Protein AF-A0A6M3KUP7-F1 (afdb_monomer_lite)

Organism: NCBI:txid1070528

Structure (mmCIF, N/CA/C/O backbone):
data_AF-A0A6M3KUP7-F1
#
_entry.id   AF-A0A6M3KUP7-F1
#
loop_
_atom_site.group_PDB
_atom_site.id
_atom_site.type_symbol
_atom_site.label_atom_id
_atom_site.label_alt_id
_atom_site.label_comp_id
_atom_site.label_asym_id
_atom_site.label_entity_id
_atom_site.label_seq_id
_atom_site.pdbx_PDB_ins_code
_atom_site.Cartn_x
_atom_site.Cartn_y
_atom_site.Cartn_z
_atom_site.occupancy
_atom_site.B_iso_or_equiv
_atom_site.auth_seq_id
_atom_site.auth_comp_id
_atom_site.auth_asym_id
_atom_site.auth_atom_id
_atom_site.pdbx_PDB_model_num
ATOM 1 N N . MET A 1 1 ? 9.191 28.685 -12.536 1.00 38.56 1 MET A N 1
ATOM 2 C CA . MET A 1 1 ? 9.672 29.063 -13.879 1.00 38.56 1 MET A CA 1
ATOM 3 C C . MET A 1 1 ? 11.181 28.912 -13.859 1.00 38.56 1 MET A C 1
ATOM 5 O O . MET A 1 1 ? 11.852 29.800 -13.363 1.00 38.56 1 MET A O 1
ATOM 9 N N . ALA A 1 2 ? 11.681 27.732 -14.227 1.00 40.91 2 ALA A N 1
ATOM 10 C CA . ALA A 1 2 ? 13.114 27.466 -14.294 1.00 40.91 2 ALA A CA 1
ATOM 11 C C . ALA A 1 2 ? 13.527 27.468 -15.765 1.00 40.91 2 ALA A C 1
ATOM 13 O O . ALA A 1 2 ? 12.867 26.857 -16.609 1.00 40.91 2 ALA A O 1
ATOM 14 N N . ASP A 1 3 ? 14.563 28.252 -15.998 1.00 45.75 3 ASP A N 1
ATOM 15 C CA . ASP A 1 3 ? 15.214 28.606 -17.242 1.00 45.75 3 ASP A CA 1
ATOM 16 C C . ASP A 1 3 ? 15.538 27.373 -18.105 1.00 45.75 3 ASP A C 1
ATOM 18 O O . ASP A 1 3 ? 16.255 26.469 -17.683 1.00 45.75 3 ASP A O 1
ATOM 22 N N . LYS A 1 4 ? 14.941 27.310 -19.301 1.00 50.56 4 LYS A N 1
ATOM 23 C CA . LYS A 1 4 ? 15.180 26.269 -20.317 1.00 50.56 4 LYS A CA 1
ATOM 24 C C . LYS A 1 4 ? 16.145 26.748 -21.411 1.00 50.56 4 LYS A C 1
ATOM 26 O O . LYS A 1 4 ? 16.274 26.066 -22.424 1.00 50.56 4 LYS A O 1
ATOM 31 N N . THR A 1 5 ? 16.777 27.915 -21.258 1.00 48.19 5 THR A N 1
ATOM 32 C CA . THR A 1 5 ? 17.548 28.536 -22.347 1.00 48.19 5 THR A CA 1
ATOM 33 C C . THR A 1 5 ? 19.053 28.262 -22.354 1.00 48.19 5 THR A C 1
ATOM 35 O O . THR A 1 5 ? 19.694 28.582 -23.354 1.00 48.19 5 THR A O 1
ATOM 38 N N . ASP A 1 6 ? 19.609 27.588 -21.344 1.00 49.00 6 ASP A N 1
ATOM 39 C CA . ASP A 1 6 ? 21.067 27.377 -21.272 1.00 49.00 6 ASP A CA 1
ATOM 40 C C . ASP A 1 6 ? 21.580 26.090 -21.948 1.00 49.00 6 ASP A C 1
ATOM 42 O O . ASP A 1 6 ? 22.713 26.063 -22.416 1.00 49.00 6 ASP A O 1
ATOM 46 N N . ASP A 1 7 ? 20.754 25.052 -22.130 1.00 48.94 7 ASP A N 1
ATOM 47 C CA . ASP A 1 7 ? 21.211 23.766 -22.708 1.00 48.94 7 ASP A CA 1
ATOM 48 C C . ASP A 1 7 ? 21.448 23.811 -24.237 1.00 48.94 7 ASP A C 1
ATOM 50 O O . ASP A 1 7 ? 22.027 22.889 -24.812 1.00 48.94 7 ASP A O 1
ATOM 54 N N . VAL A 1 8 ? 20.996 24.872 -24.920 1.00 48.84 8 VAL A N 1
ATOM 55 C CA . VAL A 1 8 ? 21.092 24.999 -26.389 1.00 48.84 8 VAL A CA 1
ATOM 56 C C . VAL A 1 8 ? 22.377 25.713 -26.827 1.00 48.84 8 VAL A C 1
ATOM 58 O O . VAL A 1 8 ? 22.878 25.446 -27.917 1.00 48.84 8 VAL A O 1
ATOM 61 N N . LYS A 1 9 ? 22.961 26.577 -25.986 1.00 47.88 9 LYS A N 1
ATOM 62 C CA . LYS A 1 9 ? 24.138 27.384 -26.365 1.00 47.88 9 LYS A CA 1
ATOM 63 C C . LYS A 1 9 ? 25.449 26.593 -26.380 1.00 47.88 9 LYS A C 1
ATOM 65 O O . LYS A 1 9 ? 26.331 26.895 -27.180 1.00 47.88 9 LYS A O 1
ATOM 70 N N . ASP A 1 10 ? 25.560 25.537 -25.580 1.00 49.56 10 ASP A N 1
ATOM 71 C CA . ASP A 1 10 ? 26.802 24.759 -25.486 1.00 49.56 10 ASP A CA 1
ATOM 72 C C . ASP A 1 10 ? 27.027 23.800 -26.668 1.00 49.56 10 ASP A C 1
ATOM 74 O O . ASP A 1 10 ? 28.155 23.368 -26.910 1.00 49.56 10 ASP A O 1
ATOM 78 N N . GLN A 1 11 ? 25.988 23.502 -27.460 1.00 46.75 11 GLN A N 1
ATOM 79 C CA . GLN A 1 11 ? 26.103 22.632 -28.640 1.00 46.75 11 GLN A CA 1
ATOM 80 C C . GLN A 1 11 ? 26.681 23.335 -29.881 1.00 46.75 11 GLN A C 1
ATOM 82 O O . GLN A 1 11 ? 27.065 22.660 -30.842 1.00 46.75 11 GLN A O 1
ATOM 87 N N . GLU A 1 12 ? 26.752 24.669 -29.889 1.00 49.50 12 GLU A N 1
ATOM 88 C CA . GLU A 1 12 ? 27.230 25.449 -31.042 1.00 49.50 12 GLU A CA 1
ATOM 89 C C . GLU A 1 12 ? 28.723 25.800 -30.968 1.00 49.50 12 GLU A C 1
ATOM 91 O O . GLU A 1 12 ? 29.347 26.052 -31.998 1.00 49.50 12 GLU A O 1
ATOM 96 N N . LEU A 1 13 ? 29.339 25.725 -29.784 1.00 53.19 13 LEU A N 1
ATOM 97 C CA . LEU A 1 13 ? 30.737 26.119 -29.561 1.00 53.19 13 LEU A CA 1
ATOM 98 C C . LEU A 1 13 ? 31.774 25.238 -30.288 1.00 53.19 13 LEU A C 1
ATOM 100 O O . LEU A 1 13 ? 32.888 25.693 -30.528 1.00 53.19 13 LEU A O 1
ATOM 104 N N . PHE A 1 14 ? 31.418 24.013 -30.694 1.00 51.62 14 PHE A N 1
ATOM 105 C CA . PHE A 1 14 ? 32.314 23.102 -31.430 1.00 51.62 14 PHE A CA 1
ATOM 106 C C . PHE A 1 14 ? 31.984 22.929 -32.921 1.00 51.62 14 PHE A C 1
ATOM 108 O O . PHE A 1 14 ? 32.790 22.358 -33.656 1.00 51.62 14 PHE A O 1
ATOM 115 N N . LYS A 1 15 ? 30.834 23.432 -33.391 1.00 55.38 15 LYS A N 1
ATOM 116 C CA . LYS A 1 15 ? 30.378 23.281 -34.788 1.00 55.38 15 LYS A CA 1
ATOM 117 C C . LYS A 1 15 ? 30.862 24.389 -35.733 1.00 55.38 15 LYS A C 1
ATOM 119 O O . LYS A 1 15 ? 30.582 24.326 -36.924 1.00 55.38 15 LYS A O 1
ATOM 124 N N . GLY A 1 16 ? 31.574 25.396 -35.223 1.00 56.59 16 GLY A N 1
ATOM 125 C CA . GLY A 1 16 ? 31.993 26.573 -35.995 1.00 56.59 16 GLY A CA 1
ATOM 126 C C . GLY A 1 16 ? 33.280 26.427 -36.818 1.00 56.59 16 GLY A C 1
ATOM 127 O O . GLY A 1 16 ? 33.631 27.365 -37.527 1.00 56.59 16 GLY A O 1
ATOM 128 N N . MET A 1 17 ? 33.998 25.300 -36.734 1.00 60.44 17 MET A N 1
ATOM 129 C CA . MET A 1 17 ? 35.270 25.091 -37.442 1.00 60.44 17 MET A CA 1
ATOM 130 C C . MET A 1 17 ? 35.117 23.978 -38.482 1.00 60.44 17 MET A C 1
ATOM 132 O O . MET A 1 17 ? 34.741 22.859 -38.136 1.00 60.44 17 MET A O 1
ATOM 136 N N . ASN A 1 18 ? 35.383 24.283 -39.755 1.00 63.44 18 ASN A N 1
ATOM 137 C CA . ASN A 1 18 ? 35.243 23.316 -40.839 1.00 63.44 18 ASN A CA 1
ATOM 138 C C . ASN A 1 18 ? 36.456 22.357 -40.819 1.00 63.44 18 ASN A C 1
ATOM 140 O O . ASN A 1 18 ? 37.592 22.820 -40.945 1.00 63.44 18 ASN A O 1
ATOM 144 N N . PRO A 1 19 ? 36.271 21.036 -40.632 1.00 62.28 19 PRO A N 1
ATOM 145 C CA . PRO A 1 19 ? 37.368 20.084 -40.417 1.00 62.28 19 PRO A CA 1
ATOM 146 C C . PRO A 1 19 ? 38.333 19.947 -41.606 1.00 62.28 19 PRO A C 1
ATOM 148 O O . PRO A 1 19 ? 39.434 19.417 -41.443 1.00 62.28 19 PRO A O 1
ATOM 151 N N . ASP A 1 20 ? 37.935 20.422 -42.785 1.00 69.69 20 ASP A N 1
ATOM 152 C CA . ASP A 1 20 ? 38.746 20.398 -44.003 1.00 69.69 20 ASP A CA 1
ATOM 153 C C . ASP A 1 20 ? 39.767 21.545 -44.078 1.00 69.69 20 ASP A C 1
ATOM 155 O O . ASP A 1 20 ? 40.770 21.404 -44.776 1.00 69.69 20 ASP A O 1
ATOM 159 N N . ASP A 1 21 ? 39.574 22.613 -43.293 1.00 76.00 21 ASP A N 1
ATOM 160 C CA . ASP A 1 21 ? 40.461 23.787 -43.244 1.00 76.00 21 ASP A CA 1
ATOM 161 C C . ASP A 1 21 ? 41.661 23.598 -42.289 1.00 76.00 21 ASP A C 1
ATOM 163 O O . ASP A 1 21 ? 42.513 24.478 -42.155 1.00 76.00 21 ASP A O 1
ATOM 167 N N . LEU A 1 22 ? 41.745 22.451 -41.603 1.00 72.75 22 LEU A N 1
ATOM 168 C CA . LEU A 1 22 ? 42.840 22.124 -40.687 1.00 72.75 22 LEU A CA 1
ATOM 169 C C . LEU A 1 22 ? 44.031 21.465 -41.414 1.00 72.75 22 LEU A C 1
ATOM 171 O O . LEU A 1 22 ? 43.830 20.725 -42.375 1.00 72.75 22 LEU A O 1
ATOM 175 N N . PRO A 1 23 ? 45.278 21.648 -40.936 1.00 78.81 23 PRO A N 1
ATOM 176 C CA . PRO A 1 23 ? 46.429 20.873 -41.404 1.00 78.81 23 PRO A CA 1
ATOM 177 C C . PRO A 1 23 ? 46.183 19.365 -41.244 1.00 78.81 23 PRO A C 1
ATOM 179 O O . PRO A 1 23 ? 45.563 18.948 -40.262 1.00 78.81 23 PRO A O 1
ATOM 182 N N . ASP A 1 24 ? 46.688 18.533 -42.159 1.00 72.75 24 ASP A N 1
ATOM 183 C CA . ASP A 1 24 ? 46.430 17.080 -42.149 1.00 72.75 24 ASP A CA 1
ATOM 184 C C . ASP A 1 24 ? 46.864 16.395 -40.837 1.00 72.75 24 ASP A C 1
ATOM 186 O O . ASP A 1 24 ? 46.210 15.460 -40.372 1.00 72.75 24 ASP A O 1
ATOM 190 N N . GLU A 1 25 ? 47.890 16.932 -40.175 1.00 73.19 25 GLU A N 1
ATOM 191 C CA . GLU A 1 25 ? 48.364 16.503 -38.852 1.00 73.19 25 GLU A CA 1
ATOM 192 C C . GLU A 1 25 ? 47.364 16.823 -37.718 1.00 73.19 25 GLU A C 1
ATOM 194 O O . GLU A 1 25 ? 47.263 16.080 -36.742 1.00 73.19 25 GLU A O 1
ATOM 199 N N . ALA A 1 26 ? 46.571 17.893 -37.852 1.00 74.94 26 ALA A N 1
ATOM 200 C CA . ALA A 1 26 ? 45.592 18.344 -36.858 1.00 74.94 26 ALA A CA 1
ATOM 201 C C . ALA A 1 26 ? 44.191 17.732 -37.056 1.00 74.94 26 ALA A C 1
ATOM 203 O O . ALA A 1 26 ? 43.414 17.641 -36.099 1.00 74.94 26 ALA A O 1
ATOM 204 N N . LYS A 1 27 ? 43.866 17.250 -38.267 1.00 75.12 27 LYS A N 1
ATOM 205 C CA . LYS A 1 27 ? 42.579 16.592 -38.573 1.00 75.12 27 LYS A CA 1
ATOM 206 C C . LYS A 1 27 ? 42.335 15.349 -37.715 1.00 75.12 27 LYS A C 1
ATOM 208 O O . LYS A 1 27 ? 41.210 15.119 -37.270 1.00 75.12 27 LYS A O 1
ATOM 213 N N . GLY A 1 28 ? 43.379 14.552 -37.467 1.00 74.94 28 GLY A N 1
ATOM 214 C CA . GLY A 1 28 ? 43.295 13.358 -36.617 1.00 74.94 28 GLY A CA 1
ATOM 215 C C . GLY A 1 28 ? 42.955 13.696 -35.162 1.00 74.94 28 GLY A C 1
ATOM 216 O O . GLY A 1 28 ? 42.056 13.093 -34.575 1.00 74.94 28 GLY A O 1
ATOM 217 N N . PHE A 1 29 ? 43.613 14.718 -34.610 1.00 78.00 29 PHE A N 1
ATOM 218 C CA . PHE A 1 29 ? 43.371 15.199 -33.249 1.00 78.00 29 PHE A CA 1
ATOM 219 C C . PHE A 1 29 ? 41.970 15.808 -33.088 1.00 78.00 29 PHE A C 1
ATOM 221 O O . PHE A 1 29 ? 41.261 15.472 -32.141 1.00 78.00 29 PHE A O 1
ATOM 228 N N . TYR A 1 30 ? 41.525 16.632 -34.044 1.00 77.06 30 TYR A N 1
ATOM 229 C CA . TYR A 1 30 ? 40.184 17.226 -34.027 1.00 77.06 30 TYR A CA 1
ATOM 230 C C . TYR A 1 30 ? 39.075 16.162 -34.081 1.00 77.06 30 TYR A C 1
ATOM 232 O O . TYR A 1 30 ? 38.137 16.208 -33.286 1.00 77.06 30 TYR A O 1
ATOM 240 N N . LYS A 1 31 ? 39.208 15.141 -34.944 1.00 75.69 31 LYS A N 1
ATOM 241 C CA . LYS A 1 31 ? 38.261 14.010 -34.997 1.00 75.69 31 LYS A CA 1
ATOM 242 C C . LYS A 1 31 ? 38.214 13.223 -33.683 1.00 75.69 31 LYS A C 1
ATOM 244 O O . LYS A 1 31 ? 37.124 12.876 -33.232 1.00 75.69 31 LYS A O 1
ATOM 249 N N . SER A 1 32 ? 39.368 12.973 -33.058 1.00 77.19 32 SER A N 1
ATOM 250 C CA . SER A 1 32 ? 39.439 12.317 -31.743 1.00 77.19 32 SER A CA 1
ATOM 251 C C . SER A 1 32 ? 38.738 13.141 -30.663 1.00 77.19 32 SER A C 1
ATOM 253 O O . SER A 1 32 ? 37.955 12.601 -29.887 1.00 77.19 32 SER A O 1
ATOM 255 N N . MET A 1 33 ? 38.974 14.454 -30.636 1.00 79.19 33 MET A N 1
ATOM 256 C CA . MET A 1 33 ? 38.355 15.356 -29.668 1.00 79.19 33 MET A CA 1
ATOM 257 C C . MET A 1 33 ? 36.835 15.431 -29.850 1.00 79.19 33 MET A C 1
ATOM 259 O O . MET A 1 33 ? 36.104 15.394 -28.865 1.00 79.19 33 MET A O 1
ATOM 263 N N . LEU A 1 34 ? 36.347 15.482 -31.093 1.00 76.44 34 LEU A N 1
ATOM 264 C CA . LEU A 1 34 ? 34.914 15.480 -31.394 1.00 76.44 34 LEU A CA 1
ATOM 265 C C . LEU A 1 34 ? 34.242 14.175 -30.936 1.00 76.44 34 LEU A C 1
ATOM 267 O O . LEU A 1 34 ? 33.137 14.201 -30.389 1.00 76.44 34 LEU A O 1
ATOM 271 N N . ALA A 1 35 ? 34.914 13.035 -31.130 1.00 73.81 35 ALA A N 1
ATOM 272 C CA . ALA A 1 35 ? 34.438 11.739 -30.658 1.00 73.81 35 ALA A CA 1
ATOM 273 C C . ALA A 1 35 ? 34.384 11.681 -29.122 1.00 73.81 35 ALA A C 1
ATOM 275 O O . ALA A 1 35 ? 33.371 11.259 -28.564 1.00 73.81 35 ALA A O 1
ATOM 276 N N . ASP A 1 36 ? 35.422 12.167 -28.436 1.00 74.44 36 ASP A N 1
ATOM 277 C CA . ASP A 1 36 ? 35.446 12.241 -26.971 1.00 74.44 36 ASP A CA 1
ATOM 278 C C . ASP A 1 36 ? 34.405 13.215 -26.413 1.00 74.44 36 ASP A C 1
ATOM 280 O O . ASP A 1 36 ? 33.746 12.902 -25.421 1.00 74.44 36 ASP A O 1
ATOM 284 N N . TYR A 1 37 ? 34.218 14.367 -27.057 1.00 75.81 37 TYR A N 1
ATOM 285 C CA . TYR A 1 37 ? 33.171 15.323 -26.709 1.00 75.81 37 TYR A CA 1
ATOM 286 C C . TYR A 1 37 ? 31.793 14.676 -26.850 1.00 75.81 37 TYR A C 1
ATOM 288 O O . TYR A 1 37 ? 31.032 14.650 -25.889 1.00 75.81 37 TYR A O 1
ATOM 296 N N . THR A 1 38 ? 31.511 14.046 -27.995 1.00 73.81 38 THR A N 1
ATOM 297 C CA . THR A 1 38 ? 30.238 13.349 -28.239 1.00 73.81 38 THR A CA 1
ATOM 298 C C . THR A 1 38 ? 29.991 12.252 -27.203 1.00 73.81 38 THR A C 1
ATOM 300 O O . THR A 1 38 ? 28.887 12.152 -26.667 1.00 73.81 38 THR A O 1
ATOM 303 N N . ARG A 1 39 ? 31.024 11.465 -26.867 1.00 79.88 39 ARG A N 1
ATOM 304 C CA . ARG A 1 39 ? 30.949 10.425 -25.832 1.00 79.88 39 ARG A CA 1
ATOM 305 C C . ARG A 1 39 ? 30.611 11.017 -24.465 1.00 79.88 39 ARG A C 1
ATOM 307 O O . ARG A 1 39 ? 29.683 10.541 -23.818 1.00 79.88 39 ARG A O 1
ATOM 314 N N . LYS A 1 40 ? 31.308 12.078 -24.048 1.00 79.81 40 LYS A N 1
ATOM 315 C CA . LYS A 1 40 ? 31.043 12.761 -22.772 1.00 79.81 40 LYS A CA 1
ATOM 316 C C . LYS A 1 40 ? 29.658 13.396 -22.730 1.00 79.81 40 LYS A C 1
ATOM 318 O O . LYS A 1 40 ? 28.998 13.334 -21.700 1.00 79.81 40 LYS A O 1
ATOM 323 N N . THR A 1 41 ? 29.185 13.977 -23.830 1.00 80.62 41 THR A N 1
ATOM 324 C CA . THR A 1 41 ? 27.833 14.543 -23.905 1.00 80.62 41 THR A CA 1
ATOM 325 C C . THR A 1 41 ? 26.767 13.458 -23.759 1.00 80.62 41 THR A C 1
ATOM 327 O O . THR A 1 41 ? 25.787 13.666 -23.048 1.00 80.62 41 THR A O 1
ATOM 330 N N . GLN A 1 42 ? 26.958 12.289 -24.378 1.00 74.94 42 GLN A N 1
ATOM 331 C CA . GLN A 1 42 ? 26.053 11.146 -24.208 1.00 74.94 42 GLN A CA 1
ATOM 332 C C . GLN A 1 42 ? 26.080 10.599 -22.776 1.00 74.94 42 GLN A C 1
ATOM 334 O O . GLN A 1 42 ? 25.024 10.318 -22.215 1.00 74.94 42 GLN A O 1
ATOM 339 N N . GLU A 1 43 ? 27.263 10.503 -22.166 1.00 84.19 43 GLU A N 1
ATOM 340 C CA . GLU A 1 43 ? 27.425 10.082 -20.772 1.00 84.19 43 GLU A CA 1
ATOM 341 C C . GLU A 1 43 ? 26.724 11.050 -19.805 1.00 84.19 43 GLU A C 1
ATOM 343 O O . GLU A 1 43 ? 25.934 10.621 -18.966 1.00 84.19 43 GLU A O 1
ATOM 348 N N . LEU A 1 44 ? 26.917 12.362 -19.979 1.00 79.62 44 LEU A N 1
ATOM 349 C CA . LEU A 1 44 ? 26.230 13.396 -19.198 1.00 79.62 44 LEU A CA 1
ATOM 350 C C . LEU A 1 44 ? 24.713 13.373 -19.410 1.00 79.62 44 LEU A C 1
ATOM 352 O O . LEU A 1 44 ? 23.958 13.560 -18.458 1.00 79.62 44 LEU A O 1
ATOM 356 N N . ALA A 1 45 ? 24.242 13.127 -20.635 1.00 75.75 45 ALA A N 1
ATOM 357 C CA . ALA A 1 45 ? 22.817 12.961 -20.907 1.00 75.75 45 ALA A CA 1
ATOM 358 C C . ALA A 1 45 ? 22.245 11.718 -20.198 1.00 75.75 45 ALA A C 1
ATOM 360 O O . ALA A 1 45 ? 21.139 11.780 -19.656 1.00 75.75 45 ALA A O 1
ATOM 361 N N . GLY A 1 46 ? 23.011 10.622 -20.146 1.00 81.25 46 GLY A N 1
ATOM 362 C CA . GLY A 1 46 ? 22.688 9.424 -19.370 1.00 81.25 46 GLY A CA 1
ATOM 363 C C . GLY A 1 46 ? 22.570 9.722 -17.875 1.00 81.25 46 GLY A C 1
ATOM 364 O O . GLY A 1 46 ? 21.519 9.476 -17.288 1.00 81.25 46 GLY A O 1
ATOM 365 N N . GLN A 1 47 ? 23.584 10.365 -17.291 1.00 81.62 47 GLN A N 1
ATOM 366 C CA . GLN A 1 47 ? 23.588 10.761 -15.876 1.00 81.62 47 GLN A CA 1
ATOM 367 C C . GLN A 1 47 ? 22.425 11.701 -15.534 1.00 81.62 47 GLN A C 1
ATOM 369 O O . GLN A 1 47 ? 21.742 11.518 -14.529 1.00 81.62 47 GLN A O 1
ATOM 374 N N . ARG A 1 48 ? 22.127 12.683 -16.396 1.00 79.38 48 ARG A N 1
ATOM 375 C CA . ARG A 1 48 ? 20.968 13.573 -16.212 1.00 79.38 48 ARG A CA 1
ATOM 376 C C . ARG A 1 48 ? 19.651 12.800 -16.214 1.00 79.38 48 ARG A C 1
ATOM 378 O O . ARG A 1 48 ? 18.754 13.125 -15.433 1.00 79.38 48 ARG A O 1
ATOM 38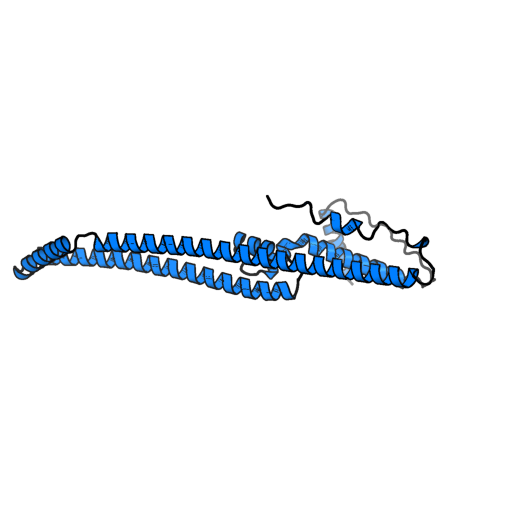5 N N . LYS A 1 49 ? 19.517 11.784 -17.071 1.00 83.50 49 LYS A N 1
ATOM 386 C CA . LYS A 1 49 ? 18.329 10.924 -17.110 1.00 83.50 49 LYS A CA 1
ATOM 387 C C . LYS A 1 49 ? 18.204 10.101 -15.827 1.00 83.50 49 LYS A C 1
ATOM 389 O O . LYS A 1 49 ? 17.120 10.075 -15.251 1.00 83.50 49 LYS A O 1
ATOM 394 N N . GLU A 1 50 ? 19.297 9.502 -15.358 1.00 83.81 50 GLU A N 1
ATOM 395 C CA . GLU A 1 50 ? 19.342 8.744 -14.099 1.00 83.81 50 GLU A CA 1
ATOM 396 C C . GLU A 1 50 ? 18.955 9.615 -12.899 1.00 83.81 50 GLU A C 1
ATOM 398 O O . GLU A 1 50 ? 18.032 9.272 -12.162 1.00 83.81 50 GLU A O 1
ATOM 403 N N . TRP A 1 51 ? 19.564 10.796 -12.756 1.00 82.69 51 TRP A N 1
ATOM 404 C CA . TRP A 1 51 ? 19.223 11.733 -11.680 1.00 82.69 51 TRP A CA 1
ATOM 405 C C . TRP A 1 51 ? 17.779 12.220 -11.751 1.00 82.69 51 TRP A C 1
ATOM 407 O O . TRP A 1 51 ? 17.144 12.426 -10.718 1.00 82.69 51 TRP A O 1
ATOM 417 N N . THR A 1 52 ? 17.230 12.394 -12.954 1.00 82.25 52 THR A N 1
ATOM 418 C CA . THR A 1 52 ? 15.819 12.769 -13.113 1.00 82.25 52 THR A CA 1
ATOM 419 C C . THR A 1 52 ? 14.902 11.646 -12.626 1.00 82.25 52 THR A C 1
ATOM 421 O O . THR A 1 52 ? 13.979 11.910 -11.860 1.00 82.25 52 THR A O 1
ATOM 424 N N . GLN A 1 53 ? 15.194 10.394 -12.989 1.00 81.38 53 GLN A N 1
ATOM 425 C CA . GLN A 1 53 ? 14.436 9.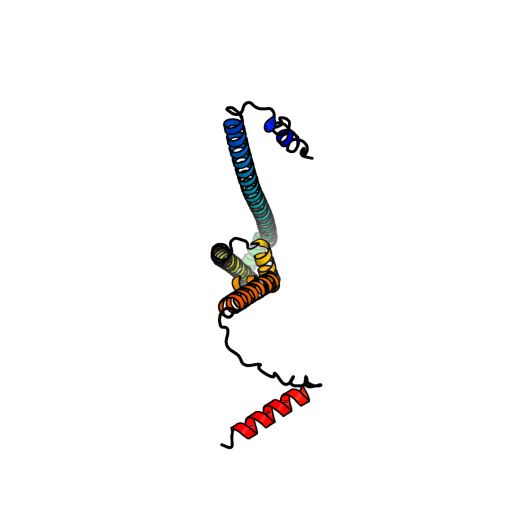228 -12.524 1.00 81.38 53 GLN A CA 1
ATOM 426 C C . GLN A 1 53 ? 14.522 9.050 -11.005 1.00 81.38 53 GLN A C 1
ATOM 428 O O . GLN A 1 53 ? 13.511 8.781 -10.354 1.00 81.38 53 GLN A O 1
ATOM 433 N N . GLU A 1 54 ? 15.711 9.228 -10.427 1.00 85.88 54 GLU A N 1
ATOM 434 C CA . GLU A 1 54 ? 15.907 9.163 -8.980 1.00 85.88 54 GLU A CA 1
ATOM 435 C C . GLU A 1 54 ? 15.122 10.268 -8.263 1.00 85.88 54 GLU A C 1
ATOM 437 O O . GLU A 1 54 ? 14.391 9.990 -7.307 1.00 85.88 54 GLU A O 1
ATOM 442 N N . LYS A 1 55 ? 15.200 11.508 -8.764 1.00 84.81 55 LYS A N 1
ATOM 443 C CA . LYS A 1 55 ? 14.443 12.645 -8.230 1.00 84.81 55 LYS A CA 1
ATOM 444 C C . LYS A 1 55 ? 12.940 12.379 -8.258 1.00 84.81 55 LYS A C 1
ATOM 446 O O . LYS A 1 55 ? 12.266 12.603 -7.254 1.00 84.81 55 LYS A O 1
ATOM 451 N N . ASP A 1 56 ? 12.414 11.885 -9.374 1.00 84.50 56 ASP A N 1
ATOM 452 C CA . ASP A 1 56 ? 10.986 11.593 -9.516 1.00 84.50 56 ASP A CA 1
ATOM 453 C C . ASP A 1 56 ? 10.552 10.453 -8.577 1.00 84.50 56 ASP A C 1
ATOM 455 O O . ASP A 1 56 ? 9.497 10.531 -7.941 1.00 84.50 56 ASP A O 1
ATOM 459 N N . GLY A 1 57 ? 11.404 9.438 -8.391 1.00 84.12 57 GLY A N 1
ATOM 460 C CA . GLY A 1 57 ? 11.191 8.375 -7.408 1.00 84.12 57 GLY A CA 1
ATOM 461 C C . GLY A 1 57 ? 11.167 8.884 -5.961 1.00 84.12 57 GLY A C 1
ATOM 462 O O . GLY A 1 57 ? 10.334 8.448 -5.162 1.00 84.12 57 GLY A O 1
ATOM 463 N N . LEU A 1 58 ? 12.042 9.832 -5.616 1.00 81.69 58 LEU A N 1
ATOM 464 C CA . LEU A 1 58 ? 12.049 10.487 -4.304 1.00 81.69 58 LEU A CA 1
ATOM 465 C C . LEU A 1 58 ? 10.801 11.352 -4.092 1.00 81.69 58 LEU A C 1
ATOM 467 O O . LEU A 1 58 ? 10.191 11.278 -3.026 1.00 81.69 58 LEU A O 1
ATOM 471 N N . ILE A 1 59 ? 10.368 12.105 -5.106 1.00 85.06 59 ILE A N 1
ATOM 472 C CA . ILE A 1 59 ? 9.130 12.898 -5.051 1.00 85.06 59 ILE A CA 1
ATOM 473 C C . ILE A 1 59 ? 7.922 11.991 -4.790 1.00 85.06 59 ILE A C 1
ATOM 475 O O . ILE A 1 59 ? 7.110 12.295 -3.916 1.00 85.06 59 ILE A O 1
ATOM 479 N N . GLN A 1 60 ? 7.825 10.851 -5.479 1.00 81.56 60 GLN A N 1
ATOM 480 C CA . GLN A 1 60 ? 6.737 9.895 -5.264 1.00 81.56 60 GLN A CA 1
ATOM 481 C C . GLN A 1 60 ? 6.750 9.322 -3.836 1.00 81.56 60 GLN A C 1
ATOM 483 O O . GLN A 1 60 ? 5.696 9.194 -3.213 1.00 81.56 60 GLN A O 1
ATOM 488 N N . LYS A 1 61 ? 7.933 9.017 -3.281 1.00 79.38 61 LYS A N 1
ATOM 489 C CA . LYS A 1 61 ? 8.065 8.570 -1.882 1.00 79.38 61 LYS A CA 1
ATOM 490 C C . LYS A 1 61 ? 7.586 9.636 -0.897 1.00 79.38 61 LYS A C 1
ATOM 492 O O . LYS A 1 61 ? 6.851 9.303 0.027 1.00 79.38 61 LYS A O 1
ATOM 497 N N . VAL A 1 62 ? 7.958 10.900 -1.106 1.00 83.31 62 VAL A N 1
ATOM 498 C CA . VAL A 1 62 ? 7.514 12.021 -0.259 1.00 83.31 62 VAL A CA 1
ATOM 499 C C . VAL A 1 62 ? 5.996 12.197 -0.328 1.00 83.31 62 VAL A C 1
ATOM 501 O O . VAL A 1 62 ? 5.360 12.372 0.706 1.00 83.31 62 VAL A O 1
ATOM 504 N N . GLN A 1 63 ? 5.391 12.082 -1.513 1.00 78.25 63 GLN A N 1
ATOM 505 C CA . GLN A 1 63 ? 3.931 12.135 -1.662 1.00 78.25 63 GLN A CA 1
ATOM 506 C C . GLN A 1 63 ? 3.230 10.998 -0.909 1.00 78.25 63 GLN A C 1
ATOM 508 O O . GLN A 1 63 ? 2.246 11.237 -0.211 1.00 78.25 63 GLN A O 1
ATOM 513 N N . ASN A 1 64 ? 3.758 9.774 -1.003 1.00 73.19 64 ASN A N 1
ATOM 514 C CA . ASN A 1 64 ? 3.207 8.624 -0.287 1.00 73.19 64 ASN A CA 1
ATOM 515 C C . ASN A 1 64 ? 3.327 8.794 1.238 1.00 73.19 64 ASN A C 1
ATOM 517 O O . ASN A 1 64 ? 2.392 8.461 1.962 1.00 73.19 64 ASN A O 1
ATOM 521 N N . LEU A 1 65 ? 4.449 9.338 1.726 1.00 75.38 65 LEU A N 1
ATOM 522 C CA . LEU A 1 65 ? 4.628 9.662 3.144 1.00 75.38 65 LEU A CA 1
ATOM 523 C C . LEU A 1 65 ? 3.646 10.741 3.610 1.00 75.38 65 LEU A C 1
ATOM 525 O O . LEU A 1 65 ? 3.031 10.571 4.656 1.00 75.38 65 LEU A O 1
ATOM 529 N N . GLY A 1 66 ? 3.423 11.791 2.817 1.00 78.94 66 GLY A N 1
ATOM 530 C CA . GLY A 1 66 ? 2.423 12.815 3.134 1.00 78.94 66 GLY A CA 1
ATOM 531 C C . GLY A 1 66 ? 0.999 12.252 3.221 1.00 78.94 66 GLY A C 1
ATOM 532 O O . GLY A 1 66 ? 0.240 12.631 4.110 1.00 78.94 66 GLY A O 1
ATOM 533 N N . ALA A 1 67 ? 0.640 11.301 2.352 1.00 74.06 67 ALA A N 1
ATOM 534 C CA . ALA A 1 67 ? -0.646 10.603 2.434 1.00 74.06 67 ALA A CA 1
ATOM 535 C C . ALA A 1 67 ? -0.761 9.752 3.714 1.00 74.06 67 ALA A C 1
ATOM 537 O O . ALA A 1 67 ? -1.790 9.783 4.386 1.00 74.06 67 ALA A O 1
ATOM 538 N N . LEU A 1 68 ? 0.311 9.047 4.092 1.00 70.88 68 LEU A N 1
ATOM 539 C CA . LEU A 1 68 ? 0.386 8.295 5.350 1.00 70.88 68 LEU A CA 1
ATOM 540 C C . LEU A 1 68 ? 0.271 9.207 6.578 1.00 70.88 68 LEU A C 1
ATOM 542 O O . LEU A 1 68 ? -0.436 8.869 7.523 1.00 70.88 68 LEU A O 1
ATOM 546 N N . GLU A 1 69 ? 0.927 10.368 6.578 1.00 77.50 69 GLU A N 1
ATOM 547 C CA . GLU A 1 69 ? 0.820 11.345 7.668 1.00 77.50 69 GLU A CA 1
ATOM 548 C C . GLU A 1 69 ? -0.608 11.879 7.821 1.00 77.50 69 GLU A C 1
ATOM 550 O O . GLU A 1 69 ? -1.093 12.010 8.946 1.00 77.50 69 GLU A O 1
ATOM 555 N N . GLN A 1 70 ? -1.309 12.127 6.709 1.00 78.25 70 GLN A N 1
ATOM 556 C CA . GLN A 1 70 ? -2.723 12.510 6.731 1.00 78.25 70 GLN A CA 1
ATOM 557 C C . GLN A 1 70 ? -3.610 11.398 7.293 1.00 78.25 70 GLN A C 1
ATOM 559 O O . GLN A 1 70 ? -4.440 11.676 8.160 1.00 78.25 70 GLN A O 1
ATOM 564 N N . GLU A 1 71 ? -3.419 10.148 6.857 1.00 70.94 71 GLU A N 1
ATOM 565 C CA . GLU A 1 71 ? -4.142 9.000 7.415 1.00 70.94 71 GLU A CA 1
ATOM 566 C C . GLU A 1 71 ? -3.888 8.895 8.931 1.00 70.94 71 GLU A C 1
ATOM 568 O O . GLU A 1 71 ? -4.833 8.816 9.714 1.00 70.94 71 GLU A O 1
ATOM 573 N N . VAL A 1 72 ? -2.630 8.981 9.381 1.00 70.88 72 VAL A N 1
ATOM 574 C CA . VAL A 1 72 ? -2.273 8.956 10.813 1.00 70.88 72 VAL A CA 1
ATOM 575 C C . VAL A 1 72 ? -2.913 10.118 11.583 1.00 70.88 72 VAL A C 1
ATOM 577 O O . VAL A 1 72 ? -3.350 9.926 12.719 1.00 70.88 72 VAL A O 1
ATOM 580 N N . GLY A 1 73 ? -2.995 11.311 10.991 1.00 75.44 73 GLY A N 1
ATOM 581 C CA . GLY A 1 73 ? -3.695 12.459 11.569 1.00 75.44 73 GLY A CA 1
ATOM 582 C C . GLY A 1 73 ? -5.179 12.174 11.807 1.00 75.44 73 GLY A C 1
ATOM 583 O O . GLY A 1 73 ? -5.665 12.363 12.922 1.00 75.44 73 GLY A O 1
ATOM 584 N N . GLN A 1 74 ? -5.866 11.616 10.808 1.00 77.12 74 GLN A N 1
ATOM 585 C CA . GLN A 1 74 ? -7.274 11.219 10.924 1.00 77.12 74 GLN A CA 1
ATOM 586 C C . GLN A 1 74 ? -7.479 10.157 12.010 1.00 77.12 74 GLN A C 1
ATOM 588 O O . GLN A 1 74 ? -8.408 10.264 12.808 1.00 77.12 74 GLN A O 1
ATOM 593 N N . TRP A 1 75 ? -6.580 9.170 12.106 1.00 68.50 75 TRP A N 1
ATOM 594 C CA . TRP A 1 75 ? -6.614 8.176 13.183 1.00 68.50 75 TRP A CA 1
ATOM 595 C C . TRP A 1 75 ? -6.451 8.811 14.569 1.00 68.50 75 TRP A C 1
ATOM 597 O O . TRP A 1 75 ? -7.139 8.403 15.502 1.00 68.50 75 TRP A O 1
ATOM 607 N N . ARG A 1 76 ? -5.584 9.823 14.722 1.00 75.06 76 ARG A N 1
ATOM 608 C CA . ARG A 1 76 ? -5.416 10.549 15.996 1.00 75.06 76 ARG A CA 1
ATOM 609 C C . ARG A 1 76 ? -6.655 11.355 16.367 1.00 75.06 76 ARG A C 1
ATOM 611 O O . ARG A 1 76 ? -7.070 11.308 17.520 1.00 75.06 76 ARG A O 1
ATOM 618 N N . GLU A 1 77 ? -7.237 12.083 15.418 1.00 77.50 77 GLU A N 1
ATOM 619 C CA . GLU A 1 77 ? -8.464 12.858 15.645 1.00 77.50 77 GLU A CA 1
ATOM 620 C C . GLU A 1 77 ? -9.630 11.949 16.015 1.00 77.50 77 GLU A C 1
ATOM 622 O O . GLU A 1 77 ? -10.347 12.205 16.981 1.00 77.50 77 GLU A O 1
ATOM 627 N N . TRP A 1 78 ? -9.768 10.835 15.302 1.00 79.62 78 TRP A N 1
ATOM 628 C CA . TRP A 1 78 ? -10.761 9.824 15.609 1.00 79.62 78 TRP A CA 1
ATOM 629 C C . TRP A 1 78 ? -10.540 9.207 16.999 1.00 79.62 78 TRP A C 1
ATOM 631 O O . TRP A 1 78 ? -11.489 9.116 17.778 1.00 79.62 78 TRP A O 1
ATOM 641 N N . TYR A 1 79 ? -9.297 8.875 17.369 1.00 66.06 79 TYR A N 1
ATOM 642 C CA . TYR A 1 79 ? -8.972 8.358 18.704 1.00 66.06 79 TYR A CA 1
ATOM 643 C C . TYR A 1 79 ? -9.282 9.377 19.808 1.00 66.06 79 TYR A C 1
ATOM 645 O O . TYR A 1 79 ? -9.856 9.024 20.835 1.00 66.06 79 TYR A O 1
ATOM 653 N N . LYS A 1 80 ? -8.981 10.658 19.576 1.00 73.38 80 LYS A N 1
ATOM 654 C CA . LYS A 1 80 ? -9.338 11.747 20.490 1.00 73.38 80 LYS A CA 1
ATOM 655 C C . LYS A 1 80 ? -10.856 11.903 20.619 1.00 73.38 80 LYS A C 1
ATOM 657 O O . LYS A 1 80 ? -11.355 12.080 21.723 1.00 73.38 80 LYS A O 1
ATOM 662 N N . SER A 1 81 ? -11.600 11.772 19.519 1.00 71.00 81 SER A N 1
ATOM 663 C CA . SER A 1 81 ? -13.069 11.806 19.546 1.00 71.00 81 SER A CA 1
ATOM 664 C C . SER A 1 81 ? -13.662 10.636 20.337 1.00 71.00 81 SER A C 1
ATOM 666 O O . SER A 1 81 ? -14.660 10.797 21.034 1.00 71.00 81 SER A O 1
ATOM 668 N N . LEU A 1 82 ? -13.021 9.465 20.283 1.00 66.12 82 LEU A N 1
ATOM 669 C CA . LEU A 1 82 ? -13.372 8.310 21.102 1.00 66.12 82 LEU A CA 1
ATOM 670 C C . LEU A 1 82 ? -13.072 8.552 22.574 1.00 66.12 82 LEU A C 1
ATOM 672 O O . LEU A 1 82 ? -13.897 8.214 23.414 1.00 66.12 82 LEU A O 1
ATOM 676 N N . GLU A 1 83 ? -11.924 9.143 22.889 1.00 69.81 83 GLU A N 1
ATOM 677 C CA . GLU A 1 83 ? -11.562 9.507 24.257 1.00 69.81 83 GLU A CA 1
ATOM 678 C C . GLU A 1 83 ? -12.528 10.554 24.832 1.00 69.81 83 GLU A C 1
ATOM 680 O O . GLU A 1 83 ? -12.957 10.423 25.973 1.00 69.81 83 GLU A O 1
ATOM 685 N N . GLU A 1 84 ? -12.974 11.524 24.030 1.00 72.06 84 GLU A N 1
ATOM 686 C CA . GLU A 1 84 ? -14.016 12.487 24.409 1.00 72.06 84 GLU A CA 1
ATOM 687 C C . GLU A 1 84 ? -15.412 11.850 24.509 1.00 72.06 84 GLU A C 1
ATOM 689 O O . GLU A 1 84 ? -16.171 12.196 25.406 1.00 72.06 84 GLU A O 1
ATOM 694 N N . GLN A 1 85 ? -15.775 10.888 23.657 1.00 63.44 85 GLN A N 1
ATOM 695 C CA . GLN A 1 85 ? -17.063 10.184 23.766 1.00 63.44 85 GLN A CA 1
ATOM 696 C C . GLN A 1 85 ? -17.110 9.195 24.934 1.00 63.44 85 GLN A C 1
ATOM 698 O O . GLN A 1 85 ? -18.171 8.977 25.515 1.00 63.44 85 GLN A O 1
ATOM 703 N N . VAL A 1 86 ? -15.979 8.575 25.270 1.00 56.91 86 VAL A N 1
ATOM 704 C CA . VAL A 1 86 ? -15.863 7.618 26.378 1.00 56.91 86 VAL A CA 1
ATOM 705 C C . VAL A 1 86 ? -15.582 8.342 27.703 1.00 56.91 86 VAL A C 1
ATOM 707 O O . VAL A 1 86 ? -16.015 7.875 28.752 1.00 56.91 86 VAL A O 1
ATOM 710 N N . GLY A 1 87 ? -14.921 9.502 27.664 1.00 53.81 87 GLY A N 1
ATOM 711 C CA . GLY A 1 87 ? -14.598 10.344 28.821 1.00 53.81 87 GLY A CA 1
ATOM 712 C C . GLY A 1 87 ? -15.510 11.561 29.031 1.00 53.81 87 GLY A C 1
ATOM 713 O O . GLY A 1 87 ? -15.302 12.302 29.989 1.00 53.81 87 GLY A O 1
ATOM 714 N N . GLY A 1 88 ? -16.494 11.789 28.154 1.00 49.19 88 GLY A N 1
ATOM 715 C CA . GLY A 1 88 ? -17.345 12.990 28.127 1.00 49.19 88 GLY A CA 1
ATOM 716 C C . GLY A 1 88 ? -18.552 12.974 29.065 1.00 49.19 88 GLY A C 1
ATOM 717 O O . GLY A 1 88 ? -19.206 14.000 29.242 1.00 49.19 88 GLY A O 1
ATOM 718 N N . GLU A 1 89 ? -18.846 11.849 29.718 1.00 53.47 89 GLU A N 1
ATOM 719 C CA . GLU A 1 89 ? -19.585 11.909 30.976 1.00 53.47 89 GLU A CA 1
ATOM 720 C C . GLU A 1 89 ? -18.570 12.350 32.036 1.00 53.47 89 GLU A C 1
ATOM 722 O O . GLU A 1 89 ? -17.781 11.538 32.513 1.00 53.47 89 GLU A O 1
ATOM 727 N N . ASP A 1 90 ? -18.555 13.659 32.317 1.00 62.94 90 ASP A N 1
ATOM 728 C CA . ASP A 1 90 ? -17.684 14.324 33.289 1.00 62.94 90 ASP A CA 1
ATOM 729 C C . ASP A 1 90 ? -17.391 13.387 34.470 1.00 62.94 90 ASP A C 1
ATOM 731 O O . ASP A 1 90 ? -18.325 12.888 35.104 1.00 62.94 90 ASP A O 1
ATOM 735 N N . LYS A 1 91 ? -16.110 13.085 34.736 1.00 59.66 91 LYS A N 1
ATOM 736 C CA . LYS A 1 91 ? -15.696 12.115 35.771 1.00 59.66 91 LYS A CA 1
ATOM 737 C C . LYS A 1 91 ? -16.384 12.391 37.103 1.00 59.66 91 LYS A C 1
ATOM 739 O O . LYS A 1 91 ? -16.671 11.460 37.844 1.00 59.66 91 LYS A O 1
ATOM 744 N N . GLN A 1 92 ? -16.694 13.654 37.382 1.00 56.59 92 GLN A N 1
ATOM 745 C CA . GLN A 1 92 ? -17.421 14.088 38.567 1.00 56.59 92 GLN A CA 1
ATOM 746 C C . GLN A 1 92 ? -18.909 13.702 38.538 1.00 56.59 92 GLN A C 1
ATOM 748 O O . GLN A 1 92 ? -19.470 13.321 39.561 1.00 56.59 92 GLN A O 1
ATOM 753 N N . THR A 1 93 ? -19.529 13.707 37.359 1.00 65.19 93 THR A N 1
ATOM 754 C CA . THR A 1 93 ? -20.886 13.201 37.113 1.00 65.19 93 THR A CA 1
ATOM 755 C C . THR A 1 93 ? -20.935 11.668 37.123 1.00 65.19 93 THR A C 1
ATOM 757 O O . THR A 1 93 ? -21.908 11.104 37.623 1.00 65.19 93 THR A O 1
ATOM 760 N N . GLN A 1 94 ? -19.897 10.976 36.630 1.00 63.81 94 GLN A N 1
ATOM 761 C CA . GLN A 1 94 ? -19.779 9.516 36.782 1.00 63.81 94 GLN A CA 1
ATOM 762 C C . GLN A 1 94 ? -19.582 9.120 38.240 1.00 63.81 94 GLN A C 1
ATOM 764 O O . GLN A 1 94 ? -20.331 8.279 38.720 1.00 63.81 94 GLN A O 1
ATOM 769 N N . LEU A 1 95 ? -18.671 9.777 38.964 1.00 67.69 95 LEU A N 1
ATOM 770 C CA . LEU A 1 95 ? -18.475 9.553 40.398 1.00 67.69 95 LEU A CA 1
ATOM 771 C C . LEU A 1 95 ? -19.741 9.855 41.201 1.00 67.69 95 LEU A C 1
ATOM 773 O O . LEU A 1 95 ? -20.068 9.094 42.102 1.00 67.69 95 LEU A O 1
ATOM 777 N N . ALA A 1 96 ? -20.476 10.921 40.872 1.00 71.50 96 ALA A N 1
ATOM 778 C CA . ALA A 1 96 ? -21.739 11.236 41.536 1.00 71.50 96 ALA A CA 1
ATOM 779 C C . ALA A 1 96 ? -22.810 10.164 41.269 1.00 71.50 96 ALA A C 1
ATOM 781 O O . ALA A 1 96 ? -23.456 9.699 42.205 1.00 71.50 96 ALA A O 1
ATOM 782 N N . LYS A 1 97 ? -22.959 9.714 40.014 1.00 70.06 97 LYS A N 1
ATOM 783 C CA . LYS A 1 97 ? -23.877 8.620 39.651 1.00 70.06 97 LYS A CA 1
ATOM 784 C C . LYS A 1 97 ? -23.468 7.295 40.294 1.00 70.06 97 LYS A C 1
ATOM 786 O O . LYS A 1 97 ? -24.336 6.541 40.717 1.00 70.06 97 LYS A O 1
ATOM 791 N N . GLU A 1 98 ? -22.171 7.013 40.377 1.00 65.69 98 GLU A N 1
ATOM 792 C CA . GLU A 1 98 ? -21.607 5.807 40.987 1.00 65.69 98 GLU A CA 1
ATOM 793 C C . GLU A 1 98 ? -21.764 5.817 42.514 1.00 65.69 98 GLU A C 1
ATOM 795 O O . GLU A 1 98 ? -22.122 4.794 43.094 1.00 65.69 98 GLU A O 1
ATOM 800 N N . GLN A 1 99 ? -21.583 6.971 43.165 1.00 71.62 99 GLN A N 1
ATOM 801 C CA . GLN A 1 99 ? -21.855 7.164 44.592 1.00 71.62 99 GLN A CA 1
ATOM 802 C C . GLN A 1 99 ? -23.346 7.015 44.909 1.00 71.62 99 GLN A C 1
ATOM 804 O O . GLN A 1 99 ? -23.690 6.293 45.840 1.00 71.62 99 GLN A O 1
ATOM 809 N N . GLU A 1 100 ? -24.229 7.620 44.109 1.00 71.62 100 GLU A N 1
ATOM 810 C CA . GLU A 1 100 ? -25.683 7.477 44.256 1.00 71.62 100 GLU A CA 1
ATOM 811 C C . GLU A 1 100 ? -26.128 6.016 44.058 1.00 71.62 100 GLU A C 1
ATOM 813 O O . GLU A 1 100 ? -26.964 5.502 44.802 1.00 71.62 100 GLU A O 1
ATOM 818 N N . LEU A 1 101 ? -25.538 5.316 43.083 1.00 63.53 101 LEU A N 1
ATOM 819 C CA . LEU A 1 101 ? -25.755 3.885 42.861 1.00 63.53 101 LEU A CA 1
ATOM 820 C C . LEU A 1 101 ? -25.243 3.033 44.025 1.00 63.53 101 LEU A C 1
ATOM 822 O O . LEU A 1 101 ? -25.950 2.117 44.436 1.00 63.53 101 LEU A O 1
ATOM 826 N N . ARG A 1 102 ? -24.069 3.344 44.588 1.00 63.62 102 ARG A N 1
ATOM 827 C CA . ARG A 1 102 ? -23.522 2.684 45.788 1.00 63.62 102 ARG A CA 1
ATOM 828 C C . ARG A 1 102 ? -24.429 2.859 47.000 1.00 63.62 102 ARG A C 1
ATOM 830 O O . ARG A 1 102 ? -24.700 1.882 47.687 1.00 63.62 102 ARG A O 1
ATOM 837 N N . GLU A 1 103 ? -24.937 4.067 47.225 1.00 67.25 103 GLU A N 1
ATOM 838 C CA . GLU A 1 103 ? -25.866 4.362 48.321 1.00 67.25 103 GLU A CA 1
ATOM 839 C C . GLU A 1 103 ? -27.191 3.596 48.169 1.00 67.25 103 GLU A C 1
ATOM 841 O O . GLU A 1 103 ? -27.731 3.077 49.146 1.00 67.25 103 GLU A O 1
ATOM 846 N N . LYS A 1 104 ? -27.713 3.480 46.939 1.00 63.31 104 LYS A N 1
ATOM 847 C CA . LYS A 1 104 ? -28.906 2.666 46.640 1.00 63.31 104 LYS A CA 1
ATOM 848 C C . LYS A 1 104 ? -28.638 1.162 46.787 1.00 63.31 104 LYS A C 1
ATOM 850 O O . LYS A 1 104 ? -29.519 0.435 47.247 1.00 63.31 104 LYS A O 1
ATOM 855 N N . LEU A 1 105 ? -27.422 0.711 46.462 1.00 55.09 105 LEU A N 1
ATOM 856 C CA . LEU A 1 105 ? -26.955 -0.663 46.682 1.00 55.09 105 LEU A CA 1
ATOM 857 C C . LEU A 1 105 ? -26.897 -1.006 48.179 1.00 55.09 105 LEU A C 1
ATOM 859 O O . LEU A 1 105 ? -27.383 -2.059 48.587 1.00 55.09 105 LEU A O 1
ATOM 863 N N . GLU A 1 106 ? -26.329 -0.114 48.999 1.00 63.62 106 GLU A N 1
ATOM 864 C CA . GLU A 1 106 ? -26.195 -0.284 50.454 1.00 63.62 106 GLU A CA 1
ATOM 865 C C . GLU A 1 106 ? -27.547 -0.257 51.180 1.00 63.62 106 GLU A C 1
ATOM 867 O O . GLU A 1 106 ? -27.715 -0.932 52.195 1.00 63.62 106 GLU A O 1
ATOM 872 N N . ARG A 1 107 ? -28.545 0.451 50.632 1.00 67.12 107 ARG A N 1
ATOM 873 C CA . ARG A 1 107 ? -29.935 0.421 51.124 1.00 67.12 107 ARG A CA 1
ATOM 874 C C . ARG A 1 107 ? -30.697 -0.854 50.742 1.00 67.12 107 ARG A C 1
ATOM 876 O O . ARG A 1 107 ? -31.814 -1.047 51.214 1.00 67.12 107 ARG A O 1
ATOM 883 N N . GLY A 1 108 ? -30.106 -1.734 49.929 1.00 56.50 108 GLY A N 1
ATOM 884 C CA . GLY A 1 108 ? -30.690 -3.028 49.584 1.00 56.50 108 GLY A CA 1
ATOM 885 C C . GLY A 1 108 ? -31.923 -2.931 48.687 1.00 56.50 108 GLY A C 1
ATOM 886 O O . GLY A 1 108 ? -32.789 -3.798 48.772 1.00 56.50 108 GLY A O 1
ATOM 887 N N . GLU A 1 109 ? -32.030 -1.903 47.837 1.00 58.19 109 GLU A N 1
ATOM 888 C CA . GLU A 1 109 ? -33.138 -1.778 46.885 1.00 58.19 109 GLU A CA 1
ATOM 889 C C . GLU A 1 109 ? -32.902 -2.690 45.660 1.00 58.19 109 GLU A C 1
ATOM 891 O O . GLU A 1 109 ? -32.086 -2.368 44.790 1.00 58.19 109 GLU A O 1
ATOM 896 N N . PRO A 1 110 ? -33.618 -3.825 45.521 1.00 57.88 110 PRO A N 1
ATOM 897 C CA . PRO A 1 110 ? -33.361 -4.794 44.452 1.00 57.88 110 PRO A CA 1
ATOM 898 C C . PRO A 1 110 ? -33.594 -4.215 43.048 1.00 57.88 110 PRO A C 1
ATOM 900 O O . PRO A 1 110 ? -32.965 -4.654 42.089 1.00 57.88 110 PRO A O 1
ATOM 903 N N . ALA A 1 111 ? -34.445 -3.193 42.914 1.00 57.72 111 ALA A N 1
ATOM 904 C CA . ALA A 1 111 ? -34.712 -2.524 41.642 1.00 57.72 111 ALA A CA 1
ATOM 905 C C . ALA A 1 111 ? -33.525 -1.673 41.145 1.00 57.72 111 ALA A C 1
ATOM 907 O O . ALA A 1 111 ? -33.259 -1.643 39.942 1.00 57.72 111 ALA A O 1
ATOM 908 N N . ALA A 1 112 ? -32.783 -1.028 42.054 1.00 55.56 112 ALA A N 1
ATOM 909 C CA . ALA A 1 112 ? -31.596 -0.248 41.705 1.00 55.56 112 ALA A CA 1
ATOM 910 C C . ALA A 1 112 ? -30.452 -1.160 41.230 1.00 55.56 112 ALA A C 1
ATOM 912 O O . ALA A 1 112 ? -29.775 -0.839 40.253 1.00 55.56 112 ALA A O 1
ATOM 913 N N . ASN A 1 113 ? -30.310 -2.341 41.843 1.00 62.38 113 ASN A N 1
ATOM 914 C CA . ASN A 1 113 ? -29.342 -3.357 41.418 1.00 62.38 113 ASN A CA 1
ATOM 915 C C . ASN A 1 113 ? -29.645 -3.893 40.020 1.00 62.38 113 ASN A C 1
ATOM 917 O O . ASN A 1 113 ? -28.734 -4.027 39.208 1.00 62.38 113 ASN A O 1
ATOM 921 N N . VAL A 1 114 ? -30.917 -4.151 39.707 1.00 68.19 114 VAL A N 1
ATOM 922 C CA . VAL A 1 114 ? -31.315 -4.636 38.376 1.00 68.19 114 VAL A CA 1
ATOM 923 C C . VAL A 1 114 ? -31.061 -3.579 37.297 1.00 68.19 114 VAL A C 1
ATOM 925 O O . VAL A 1 114 ? -30.526 -3.914 36.245 1.00 68.19 114 VAL A O 1
ATOM 928 N N . GLN A 1 115 ? -31.361 -2.301 37.553 1.00 72.38 115 GLN A N 1
ATOM 929 C CA . GLN A 1 115 ? -31.074 -1.225 36.592 1.00 72.38 115 GLN A CA 1
ATOM 930 C C . GLN A 1 115 ? -29.570 -0.997 36.391 1.00 72.38 115 GLN A C 1
ATOM 932 O O . GLN A 1 115 ? -29.128 -0.768 35.264 1.00 72.38 115 GLN A O 1
ATOM 937 N N . ALA A 1 116 ? -28.775 -1.083 37.462 1.00 71.06 116 ALA A N 1
ATOM 938 C CA . ALA A 1 116 ? -27.319 -0.991 37.385 1.00 71.06 116 ALA A CA 1
ATOM 939 C C . ALA A 1 116 ? -26.733 -2.110 36.514 1.00 71.06 116 ALA A C 1
ATOM 941 O O . ALA A 1 116 ? -25.931 -1.844 35.620 1.00 71.06 116 ALA A O 1
ATOM 942 N N . ILE A 1 117 ? -27.184 -3.347 36.746 1.00 72.44 117 ILE A N 1
ATOM 943 C CA . ILE A 1 117 ? -26.762 -4.528 35.988 1.00 72.44 117 ILE A CA 1
ATOM 944 C C . ILE A 1 117 ? -27.163 -4.386 34.517 1.00 72.44 117 ILE A C 1
ATOM 946 O O . ILE A 1 117 ? -26.304 -4.521 33.654 1.00 72.44 117 ILE A O 1
ATOM 950 N N . GLN A 1 118 ? -28.407 -3.999 34.219 1.00 73.19 118 GLN A N 1
ATOM 951 C CA . GLN A 1 118 ? -28.862 -3.782 32.838 1.00 73.19 118 GLN A CA 1
ATOM 952 C C . GLN A 1 118 ? -28.053 -2.699 32.111 1.00 73.19 118 GLN A C 1
ATOM 954 O O . GLN A 1 118 ? -27.745 -2.833 30.926 1.00 73.19 118 GLN A O 1
ATOM 959 N N . LYS A 1 119 ? -27.679 -1.618 32.808 1.00 80.06 119 LYS A N 1
ATOM 960 C CA . LYS A 1 119 ? -26.842 -0.560 32.228 1.00 80.06 119 LYS A CA 1
ATOM 961 C C . LYS A 1 119 ? -25.430 -1.067 31.926 1.00 80.06 119 LYS A C 1
ATOM 963 O O . LYS A 1 119 ? -24.900 -0.763 30.858 1.00 80.06 119 LYS A O 1
ATOM 968 N N . LEU A 1 120 ? -24.841 -1.844 32.836 1.00 77.81 120 LEU A N 1
ATOM 969 C CA . LEU A 1 120 ? -23.535 -2.469 32.626 1.00 77.81 120 LEU A CA 1
ATOM 970 C C . LEU A 1 120 ? -23.577 -3.482 31.475 1.00 77.81 120 LEU A C 1
ATOM 972 O O . LEU A 1 120 ? -22.691 -3.465 30.628 1.00 77.81 120 LEU A O 1
ATOM 976 N N . GLU A 1 121 ? -24.625 -4.301 31.379 1.00 77.31 121 GLU A N 1
ATOM 977 C CA . GLU A 1 121 ? -24.833 -5.237 30.266 1.00 77.31 121 GLU A CA 1
ATOM 978 C C . GLU A 1 121 ? -24.926 -4.507 28.919 1.00 77.31 121 GLU A C 1
ATOM 980 O O . GLU A 1 121 ? -24.263 -4.891 27.955 1.00 77.31 121 GLU A O 1
ATOM 985 N N . ALA A 1 122 ? -25.675 -3.402 28.849 1.00 84.31 122 ALA A N 1
ATOM 986 C CA . ALA A 1 122 ? -25.762 -2.588 27.637 1.00 84.31 122 ALA A CA 1
ATOM 987 C C . ALA A 1 122 ? -24.402 -1.985 27.237 1.00 84.31 122 ALA A C 1
ATOM 989 O O . ALA A 1 122 ? -24.050 -1.956 26.052 1.00 84.31 122 ALA A O 1
ATOM 990 N N . GLN A 1 123 ? -23.615 -1.528 28.215 1.00 82.38 123 GLN A N 1
ATOM 991 C CA . GLN A 1 123 ? -22.264 -1.021 27.975 1.00 82.38 123 GLN A CA 1
ATOM 992 C C . GLN A 1 123 ? -21.319 -2.124 27.490 1.00 82.38 123 GLN A C 1
ATOM 994 O O . GLN A 1 123 ? -20.582 -1.900 26.531 1.00 82.38 123 GLN A O 1
ATOM 999 N N . ILE A 1 124 ? -21.373 -3.313 28.097 1.00 80.88 124 ILE A N 1
ATOM 1000 C CA . ILE A 1 124 ? -20.590 -4.480 27.674 1.00 80.88 124 ILE A CA 1
ATOM 1001 C C . ILE A 1 124 ? -20.906 -4.830 26.219 1.00 80.88 124 ILE A C 1
ATOM 1003 O O . ILE A 1 124 ? -19.979 -4.950 25.423 1.00 80.88 124 ILE A O 1
ATOM 1007 N N . ASN A 1 125 ? -22.185 -4.905 25.846 1.00 81.94 125 ASN A N 1
ATOM 1008 C CA . ASN A 1 125 ? -22.590 -5.204 24.469 1.00 81.94 125 ASN A CA 1
ATOM 1009 C C . ASN A 1 125 ? -22.082 -4.138 23.486 1.00 81.94 125 ASN A C 1
ATOM 1011 O O . ASN A 1 125 ? -21.505 -4.461 22.453 1.00 81.94 125 ASN A O 1
ATOM 1015 N N . THR A 1 126 ? -22.192 -2.857 23.849 1.00 86.12 126 THR A N 1
ATOM 1016 C CA . THR A 1 126 ? -21.688 -1.756 23.010 1.00 86.12 126 THR A CA 1
ATOM 1017 C C . THR A 1 126 ? -20.170 -1.835 22.817 1.00 86.12 126 THR A C 1
ATOM 1019 O O . THR A 1 126 ? -19.654 -1.560 21.733 1.00 86.12 126 THR A O 1
ATOM 1022 N N . LEU A 1 127 ? -19.427 -2.185 23.871 1.00 81.94 127 LEU A N 1
ATOM 1023 C CA . LEU A 1 127 ? -17.977 -2.361 23.795 1.00 81.94 127 LEU A CA 1
ATOM 1024 C C . LEU A 1 127 ? -17.596 -3.590 22.965 1.00 81.94 127 LEU A C 1
ATOM 1026 O O . LEU A 1 127 ? -16.638 -3.512 22.198 1.00 81.94 127 LEU A O 1
ATOM 1030 N N . GLN A 1 128 ? -18.349 -4.685 23.070 1.00 81.25 128 GLN A N 1
ATOM 1031 C CA . GLN A 1 128 ? -18.160 -5.876 22.241 1.00 81.25 128 GLN A CA 1
ATOM 1032 C C . GLN A 1 128 ? -18.377 -5.567 20.756 1.00 81.25 128 GLN A C 1
ATOM 1034 O O . GLN A 1 128 ? -17.525 -5.913 19.939 1.00 81.25 128 GLN A O 1
ATOM 1039 N N . ASP A 1 129 ? -19.437 -4.834 20.409 1.00 83.88 129 ASP A N 1
ATOM 1040 C CA . ASP A 1 129 ? -19.704 -4.421 19.026 1.00 83.88 129 ASP A CA 1
ATOM 1041 C C . ASP A 1 129 ? -18.575 -3.547 18.460 1.00 83.88 129 ASP A C 1
ATOM 1043 O O . ASP A 1 129 ? -18.121 -3.742 17.328 1.00 83.88 129 ASP A O 1
ATOM 1047 N N . LYS A 1 130 ? -18.066 -2.602 19.264 1.00 84.38 130 LYS 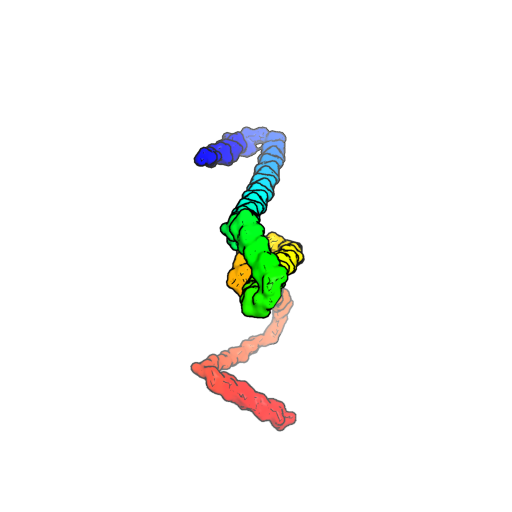A N 1
ATOM 1048 C CA . LYS A 1 130 ? -16.912 -1.774 18.879 1.00 84.38 130 LYS A CA 1
ATOM 1049 C C . LYS A 1 130 ? -15.654 -2.613 18.667 1.00 84.38 130 LYS A C 1
ATOM 1051 O O . LYS A 1 130 ? -14.935 -2.381 17.698 1.00 84.38 130 LYS A O 1
ATOM 1056 N N . LEU A 1 131 ? -15.398 -3.583 19.544 1.00 81.00 131 LEU A N 1
ATOM 1057 C CA . LEU A 1 131 ? -14.233 -4.462 19.455 1.00 81.00 131 LEU A CA 1
ATOM 1058 C C . LEU A 1 131 ? -14.277 -5.321 18.184 1.00 81.00 131 LEU A C 1
ATOM 1060 O O . LEU A 1 131 ? -13.290 -5.362 17.454 1.00 81.00 131 LEU A O 1
ATOM 1064 N N . ILE A 1 132 ? -15.440 -5.885 17.849 1.00 86.25 132 ILE A N 1
ATOM 1065 C CA .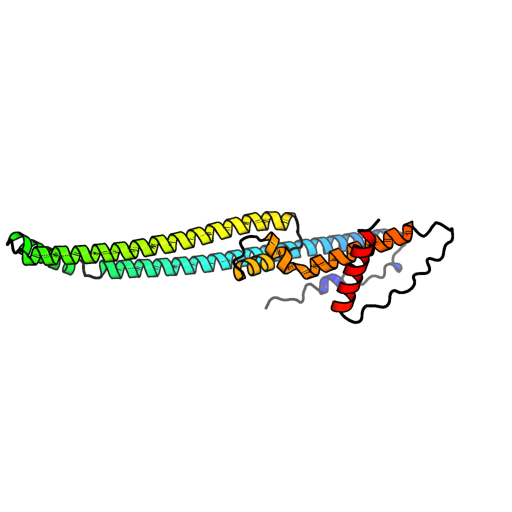 ILE A 1 132 ? -15.661 -6.599 16.580 1.00 86.25 132 ILE A CA 1
ATOM 1066 C C . ILE A 1 132 ? -15.404 -5.672 15.381 1.00 86.25 132 ILE A C 1
ATOM 1068 O O . ILE A 1 132 ? -14.776 -6.068 14.395 1.00 86.25 132 ILE A O 1
ATOM 1072 N N . GLY A 1 133 ? -15.858 -4.417 15.461 1.00 83.69 133 GLY A N 1
ATOM 1073 C CA . GLY A 1 133 ? -15.576 -3.401 14.447 1.00 83.69 133 GLY A CA 1
ATOM 1074 C C . GLY A 1 133 ? -14.075 -3.168 14.246 1.00 83.69 133 GLY A C 1
ATOM 1075 O O . GLY A 1 133 ? -13.607 -3.131 13.107 1.00 83.69 133 GLY A O 1
ATOM 1076 N N . TYR A 1 134 ? -13.310 -3.069 15.335 1.00 80.38 134 TYR A N 1
ATOM 1077 C CA . TYR A 1 134 ? -11.855 -2.888 15.287 1.00 80.38 134 TYR A CA 1
ATOM 1078 C C . TYR A 1 134 ? -11.111 -4.105 14.757 1.00 80.38 134 TYR A C 1
ATOM 1080 O O . TYR A 1 134 ? -10.197 -3.952 13.951 1.00 80.38 134 TYR A O 1
ATOM 1088 N N . GLU A 1 135 ? -11.506 -5.313 15.145 1.00 82.50 135 GLU A N 1
ATOM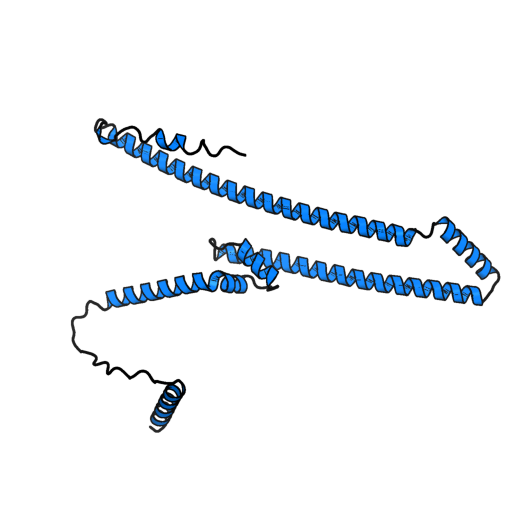 1089 C CA . GLU A 1 135 ? -10.911 -6.536 14.601 1.00 82.50 135 GLU A CA 1
ATOM 1090 C C . GLU A 1 135 ? -11.107 -6.622 13.084 1.00 82.50 135 GLU A C 1
ATOM 1092 O O . GLU A 1 135 ? -10.192 -7.003 12.347 1.00 82.50 135 GLU A O 1
ATOM 1097 N N . ARG A 1 136 ? -12.276 -6.194 12.592 1.00 86.00 136 ARG A N 1
ATOM 1098 C CA . ARG A 1 136 ? -12.560 -6.141 11.159 1.00 86.00 136 ARG A CA 1
ATOM 1099 C C . ARG A 1 136 ? -11.679 -5.127 10.432 1.00 86.00 136 ARG A C 1
ATOM 1101 O O . ARG A 1 136 ? -11.070 -5.488 9.424 1.00 86.00 136 ARG A O 1
ATOM 1108 N N . THR A 1 137 ? -11.586 -3.891 10.926 1.00 79.56 137 THR A N 1
ATOM 1109 C CA . THR A 1 137 ? -10.766 -2.854 10.275 1.00 79.56 137 THR A CA 1
ATOM 1110 C C . THR A 1 137 ? -9.279 -3.203 10.312 1.00 79.56 137 THR A C 1
ATOM 1112 O O . THR A 1 137 ? -8.579 -3.034 9.310 1.00 79.56 137 THR A O 1
ATOM 1115 N N . LEU A 1 138 ? -8.798 -3.775 11.419 1.00 77.31 138 LEU A N 1
ATOM 1116 C CA . LEU A 1 138 ? -7.425 -4.256 11.543 1.00 77.31 138 LEU A CA 1
ATOM 1117 C C . LEU A 1 138 ? -7.148 -5.409 10.567 1.00 77.31 138 LEU A C 1
ATOM 1119 O O . LEU A 1 138 ? -6.123 -5.409 9.886 1.00 77.31 138 LEU A O 1
ATOM 1123 N N . GLY A 1 139 ? -8.079 -6.359 10.438 1.00 81.12 139 GLY A N 1
ATOM 1124 C CA . GLY A 1 139 ? -7.971 -7.469 9.490 1.00 81.12 139 GLY A CA 1
ATOM 1125 C C . GLY A 1 139 ? -7.973 -7.016 8.025 1.00 81.12 139 GLY A C 1
ATOM 1126 O O . GLY A 1 139 ? -7.239 -7.562 7.199 1.00 81.12 139 GLY A O 1
ATOM 1127 N N . GLU A 1 140 ? -8.763 -5.999 7.681 1.00 82.56 140 GLU A N 1
ATOM 1128 C CA . GLU A 1 140 ? -8.761 -5.388 6.346 1.00 82.56 140 GLU A CA 1
ATOM 1129 C C . GLU A 1 140 ? -7.446 -4.649 6.054 1.00 82.56 140 GLU A C 1
ATOM 1131 O O . GLU A 1 140 ? -6.890 -4.792 4.959 1.00 82.56 140 GLU A O 1
ATOM 1136 N N . SER A 1 141 ? -6.910 -3.930 7.045 1.00 74.38 141 SER A N 1
ATOM 1137 C CA . SER A 1 141 ? -5.604 -3.269 6.962 1.00 74.38 141 SER A CA 1
ATOM 1138 C C . SER A 1 141 ? -4.464 -4.277 6.780 1.00 74.38 141 SER A C 1
ATOM 1140 O O . SER A 1 141 ? -3.656 -4.130 5.863 1.00 74.38 141 SER A O 1
ATOM 1142 N N . GLY A 1 142 ? -4.453 -5.366 7.558 1.00 79.44 142 GLY A N 1
ATOM 1143 C CA . GLY A 1 142 ? -3.476 -6.451 7.418 1.00 79.44 142 GLY A CA 1
ATOM 1144 C C . GLY A 1 142 ? -3.468 -7.042 6.006 1.00 79.44 142 GLY A C 1
ATOM 1145 O O . GLY A 1 142 ? -2.432 -7.074 5.348 1.00 79.44 142 GLY A O 1
ATOM 1146 N N . LYS A 1 143 ? -4.651 -7.362 5.460 1.00 85.94 143 LYS A N 1
ATOM 1147 C CA . LYS A 1 143 ? -4.785 -7.835 4.069 1.00 85.94 143 LYS A CA 1
ATOM 1148 C C . LYS A 1 143 ? -4.285 -6.817 3.039 1.00 85.94 143 LYS A C 1
ATOM 1150 O O . LYS A 1 143 ? -3.794 -7.211 1.982 1.00 85.94 143 LYS A O 1
ATOM 1155 N N . ARG A 1 144 ? -4.443 -5.511 3.291 1.00 80.94 144 ARG A N 1
ATOM 1156 C CA . ARG A 1 144 ? -3.909 -4.452 2.415 1.00 80.94 144 ARG A CA 1
ATOM 1157 C C . ARG A 1 144 ? -2.382 -4.464 2.432 1.00 80.94 144 ARG A C 1
ATOM 1159 O O . ARG A 1 144 ? -1.785 -4.420 1.360 1.00 80.94 144 ARG A O 1
ATOM 1166 N N . VAL A 1 145 ? -1.774 -4.567 3.611 1.00 77.06 145 VAL A N 1
ATOM 1167 C CA . VAL A 1 145 ? -0.316 -4.627 3.785 1.00 77.06 145 VAL A CA 1
ATOM 1168 C C . VAL A 1 145 ? 0.273 -5.873 3.124 1.00 77.06 145 VAL A C 1
ATOM 1170 O O . VAL A 1 145 ? 1.212 -5.746 2.339 1.00 77.06 145 VAL A O 1
ATOM 1173 N N . ASP A 1 146 ? -0.327 -7.044 3.332 1.00 82.12 146 ASP A N 1
ATOM 1174 C CA . ASP A 1 146 ? 0.117 -8.293 2.701 1.00 82.12 146 ASP A CA 1
ATOM 1175 C C . ASP A 1 146 ? 0.088 -8.202 1.170 1.00 82.12 146 ASP A C 1
ATOM 1177 O O . ASP A 1 146 ? 1.032 -8.614 0.493 1.00 82.12 146 ASP A O 1
ATOM 1181 N N . ARG A 1 147 ? -0.966 -7.593 0.603 1.00 86.06 147 ARG A N 1
ATOM 1182 C CA . ARG A 1 147 ? -1.038 -7.334 -0.843 1.00 86.06 147 ARG A CA 1
ATOM 1183 C C . ARG A 1 147 ? 0.078 -6.408 -1.317 1.00 86.06 147 ARG A C 1
ATOM 1185 O O . ARG A 1 147 ? 0.665 -6.683 -2.356 1.00 86.06 147 ARG A O 1
ATOM 1192 N N . MET A 1 148 ? 0.393 -5.342 -0.577 1.00 83.44 148 MET A N 1
ATOM 1193 C CA . MET A 1 148 ? 1.495 -4.444 -0.946 1.00 83.44 148 MET A CA 1
ATOM 1194 C C . MET A 1 148 ? 2.844 -5.165 -0.949 1.00 83.44 148 MET A C 1
ATOM 1196 O O . MET A 1 148 ? 3.604 -5.008 -1.903 1.00 83.44 148 MET A O 1
ATOM 1200 N N . PHE A 1 149 ? 3.130 -5.982 0.071 1.00 84.56 149 PHE A N 1
ATOM 1201 C CA . PHE A 1 149 ? 4.361 -6.774 0.116 1.00 84.56 149 PHE A CA 1
ATOM 1202 C C . PHE A 1 149 ? 4.432 -7.779 -1.035 1.00 84.56 149 PHE A C 1
ATOM 1204 O O . PHE A 1 149 ? 5.473 -7.896 -1.684 1.00 84.56 149 PHE A O 1
ATOM 1211 N N . ASN A 1 150 ? 3.320 -8.454 -1.336 1.00 90.44 150 ASN A N 1
ATOM 1212 C CA . ASN A 1 150 ? 3.241 -9.379 -2.461 1.00 90.44 150 ASN A CA 1
ATOM 1213 C C . ASN A 1 150 ? 3.486 -8.665 -3.804 1.00 90.44 150 ASN A C 1
ATOM 1215 O O . ASN A 1 150 ? 4.298 -9.124 -4.606 1.00 90.44 150 ASN A O 1
ATOM 1219 N N . TYR A 1 151 ? 2.868 -7.499 -4.023 1.00 91.44 151 TYR A N 1
ATOM 1220 C CA . TYR A 1 151 ? 3.129 -6.682 -5.208 1.00 91.44 151 TYR A CA 1
ATOM 1221 C C . TYR A 1 151 ? 4.581 -6.226 -5.284 1.00 91.44 151 TYR A C 1
ATOM 1223 O O . TYR A 1 151 ? 5.177 -6.303 -6.349 1.00 91.44 151 TYR A O 1
ATOM 1231 N N . GLN A 1 152 ? 5.191 -5.800 -4.179 1.00 87.69 152 GLN A N 1
ATOM 1232 C CA . GLN A 1 152 ? 6.592 -5.381 -4.180 1.00 87.69 152 GLN A CA 1
ATOM 1233 C C . GLN A 1 152 ? 7.539 -6.532 -4.558 1.00 87.69 152 GLN A C 1
ATOM 1235 O O . GLN A 1 152 ? 8.464 -6.332 -5.351 1.00 87.69 152 GLN A O 1
ATOM 1240 N N . ALA A 1 153 ? 7.302 -7.733 -4.025 1.00 88.88 153 ALA A N 1
ATOM 1241 C CA . ALA A 1 153 ? 8.084 -8.921 -4.355 1.00 88.88 153 ALA A CA 1
ATOM 1242 C C . ALA A 1 153 ? 7.941 -9.292 -5.840 1.00 88.88 153 ALA A C 1
ATOM 1244 O O . ALA A 1 153 ? 8.942 -9.419 -6.546 1.00 88.88 153 ALA A O 1
ATOM 1245 N N . GLN A 1 154 ? 6.704 -9.378 -6.333 1.00 93.44 154 GLN A N 1
ATOM 1246 C CA . GLN A 1 154 ? 6.423 -9.704 -7.732 1.00 93.44 154 GLN A CA 1
ATOM 1247 C C . GLN A 1 154 ? 6.944 -8.640 -8.701 1.00 93.44 154 GLN A C 1
ATOM 1249 O O . GLN A 1 154 ? 7.480 -8.975 -9.750 1.00 93.44 154 GLN A O 1
ATOM 1254 N N . LEU A 1 155 ? 6.844 -7.356 -8.353 1.00 91.56 155 LEU A N 1
ATOM 1255 C CA . LEU A 1 155 ? 7.322 -6.264 -9.199 1.00 91.56 155 LEU A CA 1
ATOM 1256 C C . LEU A 1 155 ? 8.851 -6.276 -9.301 1.00 91.56 155 LEU A C 1
ATOM 1258 O O . LEU A 1 155 ? 9.394 -5.969 -10.356 1.00 91.56 155 LEU A O 1
ATOM 1262 N N . THR A 1 156 ? 9.549 -6.680 -8.237 1.00 91.62 156 THR A N 1
ATOM 1263 C CA . THR A 1 156 ? 11.008 -6.867 -8.263 1.00 91.62 156 THR A CA 1
ATOM 1264 C C . THR A 1 156 ? 11.409 -7.987 -9.231 1.00 91.62 156 THR A C 1
ATOM 1266 O O . THR A 1 156 ? 12.303 -7.788 -10.054 1.00 91.62 156 THR A O 1
ATOM 1269 N N . ASP A 1 157 ? 10.717 -9.130 -9.186 1.00 94.50 157 ASP A N 1
ATOM 1270 C CA . ASP A 1 157 ? 10.924 -10.245 -10.122 1.00 94.50 157 ASP A CA 1
ATOM 1271 C C . ASP A 1 157 ? 10.576 -9.841 -11.566 1.00 94.50 157 ASP A C 1
ATOM 1273 O O . ASP A 1 157 ? 11.393 -10.034 -12.469 1.00 94.50 157 ASP A O 1
ATOM 1277 N N . LEU A 1 158 ? 9.441 -9.171 -11.795 1.00 93.44 158 LEU A N 1
ATOM 1278 C CA . LEU A 1 158 ? 9.037 -8.732 -13.135 1.00 93.44 158 LEU A CA 1
ATOM 1279 C C . LEU A 1 158 ? 10.026 -7.756 -13.762 1.00 93.44 158 LEU A C 1
ATOM 1281 O O . LEU A 1 158 ? 10.364 -7.890 -14.932 1.00 93.44 158 LEU A O 1
ATOM 1285 N N . VAL A 1 159 ? 10.514 -6.788 -12.989 1.00 92.56 159 VAL A N 1
ATOM 1286 C CA . VAL A 1 159 ? 11.483 -5.797 -13.473 1.00 92.56 159 VAL A CA 1
ATOM 1287 C C . VAL A 1 159 ? 12.804 -6.455 -13.858 1.00 92.56 159 VAL A C 1
ATOM 1289 O O . VAL A 1 159 ? 13.455 -6.003 -14.796 1.00 92.56 159 VAL A O 1
ATOM 1292 N N . SER A 1 160 ? 13.192 -7.537 -13.176 1.00 93.00 160 SER A N 1
ATOM 1293 C CA . SER A 1 160 ? 14.386 -8.300 -13.550 1.00 93.00 160 SER A CA 1
ATOM 1294 C C . SER A 1 160 ? 14.239 -9.008 -14.906 1.00 93.00 160 SER A C 1
ATOM 1296 O O . SER A 1 160 ? 15.221 -9.133 -15.636 1.00 93.00 160 SER A O 1
ATOM 1298 N N . ARG A 1 161 ? 13.017 -9.428 -15.270 1.00 93.88 161 ARG A N 1
ATOM 1299 C CA . ARG A 1 161 ? 12.707 -10.101 -16.546 1.00 93.88 161 ARG A CA 1
ATOM 1300 C C . ARG A 1 161 ? 12.382 -9.126 -17.675 1.00 93.88 161 ARG A C 1
ATOM 1302 O O . ARG A 1 161 ? 12.700 -9.400 -18.829 1.00 93.88 161 ARG A O 1
ATOM 1309 N N . HIS A 1 162 ? 11.768 -7.997 -17.336 1.00 93.06 162 HIS A N 1
ATOM 1310 C CA . HIS A 1 162 ? 11.286 -6.977 -18.262 1.00 93.06 162 HIS A CA 1
ATOM 1311 C C . HIS A 1 162 ? 11.771 -5.586 -17.811 1.00 93.06 162 HIS A C 1
ATOM 1313 O O . HIS A 1 162 ? 10.993 -4.819 -17.237 1.00 93.06 162 HIS A O 1
ATOM 1319 N N . PRO A 1 163 ? 13.048 -5.231 -18.060 1.00 91.19 163 PRO A N 1
ATOM 1320 C CA . PRO A 1 163 ? 13.626 -3.964 -17.598 1.00 91.19 163 PRO A CA 1
ATOM 1321 C C . PRO A 1 163 ? 12.933 -2.724 -18.176 1.00 91.19 163 PRO A C 1
ATOM 1323 O O . PRO A 1 163 ? 12.863 -1.693 -17.510 1.00 91.19 163 PRO A O 1
ATOM 1326 N N . ASP A 1 164 ? 12.390 -2.846 -19.390 1.00 89.88 164 ASP A N 1
ATOM 1327 C CA . ASP A 1 164 ? 11.734 -1.759 -20.128 1.00 89.88 164 ASP A CA 1
ATOM 1328 C C . ASP A 1 164 ? 10.255 -1.562 -19.742 1.00 89.88 164 ASP A C 1
ATOM 1330 O O . ASP A 1 164 ? 9.578 -0.677 -20.266 1.00 89.88 164 ASP A O 1
ATOM 1334 N N . MET A 1 165 ? 9.729 -2.378 -18.824 1.00 92.69 165 MET A N 1
ATOM 1335 C CA . MET A 1 165 ? 8.345 -2.286 -18.362 1.00 92.69 165 MET A CA 1
ATOM 1336 C C . MET A 1 165 ? 8.104 -1.013 -17.532 1.00 92.69 165 MET A C 1
ATOM 1338 O O . MET A 1 165 ? 8.826 -0.714 -16.577 1.00 92.69 165 MET A O 1
ATOM 1342 N N . ASP A 1 166 ? 6.995 -0.322 -17.804 1.00 93.06 166 ASP A N 1
ATOM 1343 C CA . ASP A 1 166 ? 6.479 0.744 -16.946 1.00 93.06 166 ASP A CA 1
ATOM 1344 C C . ASP A 1 166 ? 5.833 0.141 -15.690 1.00 93.06 166 ASP A C 1
ATOM 1346 O O . ASP A 1 166 ? 4.662 -0.251 -15.655 1.00 93.06 166 ASP A O 1
ATOM 1350 N N . LYS A 1 167 ? 6.639 0.102 -14.628 1.00 92.69 167 LYS A N 1
ATOM 1351 C CA . LYS A 1 167 ? 6.271 -0.362 -13.285 1.00 92.69 167 LYS A CA 1
ATOM 1352 C C . LYS A 1 167 ? 4.974 0.271 -12.785 1.00 92.69 167 LYS A C 1
ATOM 1354 O O . LYS A 1 167 ? 4.174 -0.406 -12.142 1.00 92.69 167 LYS A O 1
ATOM 1359 N N . LYS A 1 168 ? 4.776 1.564 -13.058 1.00 91.88 168 LYS A N 1
ATOM 1360 C CA . LYS A 1 168 ? 3.636 2.322 -12.545 1.00 91.88 168 LYS A CA 1
ATOM 1361 C C . LYS A 1 168 ? 2.356 1.896 -13.250 1.00 91.88 168 LYS A C 1
ATOM 1363 O O . LYS A 1 168 ? 1.372 1.613 -12.581 1.00 91.88 168 LYS A O 1
ATOM 1368 N N . LYS A 1 169 ? 2.397 1.747 -14.576 1.00 93.25 169 LYS A N 1
ATOM 1369 C CA . LYS A 1 169 ? 1.242 1.312 -15.377 1.00 93.25 169 LYS A CA 1
ATOM 1370 C C . LYS A 1 169 ? 0.724 -0.068 -14.947 1.00 93.25 169 LYS A C 1
ATOM 1372 O O . LYS A 1 169 ? -0.485 -0.247 -14.805 1.00 93.25 169 LYS A O 1
ATOM 1377 N N . VAL A 1 170 ? 1.625 -1.026 -14.704 1.00 93.06 170 VAL A N 1
ATOM 1378 C CA . VAL A 1 170 ? 1.261 -2.385 -14.251 1.00 93.06 170 VAL A CA 1
ATOM 1379 C C . VAL A 1 170 ? 0.693 -2.365 -12.833 1.00 93.06 170 VAL A C 1
ATOM 1381 O O . VAL A 1 170 ? -0.352 -2.965 -12.588 1.00 93.06 170 VAL A O 1
ATOM 1384 N N . LEU A 1 171 ? 1.328 -1.634 -11.911 1.00 90.50 171 LEU A N 1
ATOM 1385 C CA . LEU A 1 171 ? 0.843 -1.513 -10.535 1.00 90.50 171 LEU A CA 1
ATOM 1386 C C . LEU A 1 171 ? -0.530 -0.820 -10.474 1.00 90.50 171 LEU A C 1
ATOM 1388 O O . LEU A 1 171 ? -1.433 -1.309 -9.800 1.00 90.50 171 LEU A O 1
ATOM 1392 N N . ASP A 1 172 ? -0.712 0.278 -11.210 1.00 92.00 172 ASP A N 1
ATOM 1393 C CA . ASP A 1 172 ? -1.972 1.026 -11.260 1.00 92.00 172 ASP A CA 1
ATOM 1394 C C . ASP A 1 172 ? -3.108 0.151 -11.813 1.00 92.00 172 ASP A C 1
ATOM 1396 O O . ASP A 1 172 ? -4.217 0.149 -11.270 1.00 92.00 172 ASP A O 1
ATOM 1400 N N . HIS A 1 173 ? -2.838 -0.650 -12.851 1.00 92.44 173 HIS A N 1
ATOM 1401 C CA . HIS A 1 173 ? -3.820 -1.594 -13.384 1.00 92.44 173 HIS A CA 1
ATOM 1402 C C . HIS A 1 173 ? -4.152 -2.710 -12.381 1.00 92.44 173 HIS A C 1
ATOM 1404 O O . HIS A 1 173 ? -5.328 -3.041 -12.201 1.00 92.44 173 HIS A O 1
ATOM 1410 N N . ALA A 1 174 ? -3.153 -3.253 -11.680 1.00 92.12 174 ALA A N 1
ATOM 1411 C CA . ALA A 1 174 ? -3.348 -4.287 -10.662 1.00 92.12 174 ALA A CA 1
ATOM 1412 C C . ALA A 1 174 ? -4.172 -3.779 -9.471 1.00 92.12 174 ALA A C 1
ATOM 1414 O O . ALA A 1 174 ? -5.087 -4.460 -9.009 1.00 92.12 174 ALA A O 1
ATOM 1415 N N . LEU A 1 175 ? -3.913 -2.548 -9.017 1.00 90.31 175 LEU A N 1
ATOM 1416 C CA . LEU A 1 175 ? -4.687 -1.895 -7.961 1.00 90.31 175 LEU A CA 1
ATOM 1417 C C . LEU A 1 175 ? -6.125 -1.608 -8.405 1.00 90.31 175 LEU A C 1
ATOM 1419 O O . LEU A 1 175 ? -7.058 -1.851 -7.642 1.00 90.31 175 LEU A O 1
ATOM 1423 N N . LYS A 1 176 ? -6.320 -1.149 -9.647 1.00 93.00 176 LYS A N 1
ATOM 1424 C CA . LYS A 1 176 ? -7.649 -0.856 -10.205 1.00 93.00 176 LYS A CA 1
ATOM 1425 C C . LYS A 1 176 ? -8.504 -2.111 -10.391 1.00 93.00 176 LYS A C 1
ATOM 1427 O O . LYS A 1 176 ? -9.712 -2.064 -10.178 1.00 93.00 176 LYS A O 1
ATOM 1432 N N . THR A 1 177 ? -7.891 -3.217 -10.803 1.00 92.56 177 THR A N 1
ATOM 1433 C CA . THR A 1 177 ? -8.580 -4.496 -11.052 1.00 92.56 177 THR A CA 1
ATOM 1434 C C . THR A 1 177 ? -8.583 -5.428 -9.842 1.00 92.56 177 THR A C 1
ATOM 1436 O O . THR A 1 177 ? -9.229 -6.474 -9.880 1.00 92.56 177 THR A O 1
ATOM 1439 N N . ASN A 1 178 ? -7.890 -5.049 -8.762 1.00 90.44 178 ASN A N 1
ATOM 1440 C CA . ASN A 1 178 ? -7.665 -5.868 -7.572 1.00 90.44 178 ASN A CA 1
ATOM 1441 C C . ASN A 1 178 ? -7.101 -7.267 -7.909 1.00 90.44 178 ASN A C 1
ATOM 1443 O O . ASN A 1 178 ? -7.451 -8.259 -7.266 1.00 90.44 178 ASN A O 1
ATOM 1447 N N . GLN A 1 179 ? -6.254 -7.356 -8.942 1.00 91.75 179 GLN A N 1
ATOM 1448 C CA . GLN A 1 179 ? -5.608 -8.604 -9.348 1.00 91.75 179 GLN A CA 1
ATOM 1449 C C . GLN A 1 179 ? -4.302 -8.815 -8.563 1.00 91.75 179 GLN A C 1
ATOM 1451 O O . GLN A 1 179 ? -3.407 -7.980 -8.661 1.00 91.75 179 GLN A O 1
ATOM 1456 N N . PRO A 1 180 ? -4.147 -9.937 -7.830 1.00 90.06 180 PRO A N 1
ATOM 1457 C CA . PRO A 1 180 ? -2.978 -10.187 -6.983 1.00 90.06 180 PRO A CA 1
ATOM 1458 C C . PRO A 1 180 ? -1.716 -10.623 -7.749 1.00 90.06 180 PRO A C 1
ATOM 1460 O O . PRO A 1 180 ? -0.660 -10.741 -7.129 1.00 90.06 180 PRO A O 1
ATOM 1463 N N . ASP A 1 181 ? -1.829 -10.904 -9.048 1.00 94.25 181 ASP A N 1
ATOM 1464 C CA . ASP A 1 181 ? -0.765 -11.445 -9.899 1.00 94.25 181 ASP A CA 1
ATOM 1465 C C . ASP A 1 181 ? -0.327 -10.404 -10.943 1.00 94.25 181 ASP A C 1
ATOM 1467 O O . ASP A 1 181 ? -1.031 -10.142 -11.922 1.00 94.25 181 ASP A O 1
ATOM 1471 N N . LEU A 1 182 ? 0.841 -9.797 -10.722 1.00 94.12 182 LEU A N 1
ATOM 1472 C CA . LEU A 1 182 ? 1.404 -8.754 -11.579 1.00 94.12 182 LEU A CA 1
ATOM 1473 C C . LEU A 1 182 ? 1.892 -9.281 -12.930 1.00 94.12 182 LEU A C 1
ATOM 1475 O O . LEU A 1 182 ? 1.917 -8.508 -13.883 1.00 94.12 182 LEU A O 1
ATOM 1479 N N . GLU A 1 183 ? 2.241 -10.563 -13.049 1.00 92.81 183 GLU A N 1
ATOM 1480 C CA . GLU A 1 183 ? 2.659 -11.158 -14.327 1.00 92.81 183 GLU A CA 1
ATOM 1481 C C . GLU A 1 183 ? 1.475 -11.226 -15.289 1.00 92.81 183 GLU A C 1
ATOM 1483 O O . GLU A 1 183 ? 1.574 -10.859 -16.464 1.00 92.81 183 GLU A O 1
ATOM 1488 N N . LYS A 1 184 ? 0.317 -11.644 -14.775 1.00 93.88 184 LYS A N 1
ATOM 1489 C CA . LYS A 1 184 ? -0.920 -11.638 -15.550 1.00 93.88 184 LYS A CA 1
ATOM 1490 C C . LYS A 1 184 ? -1.305 -10.216 -15.957 1.00 93.88 184 LYS A C 1
ATOM 1492 O O . LYS A 1 184 ? -1.601 -9.978 -17.126 1.00 93.88 184 LYS A O 1
ATOM 1497 N N . VAL A 1 185 ? -1.238 -9.270 -15.020 1.00 93.94 185 VAL A N 1
ATOM 1498 C CA . VAL A 1 185 ? -1.539 -7.859 -15.296 1.00 93.94 185 VAL A CA 1
ATOM 1499 C C . VAL A 1 185 ? -0.575 -7.271 -16.325 1.00 93.94 185 VAL A C 1
ATOM 1501 O O . VAL A 1 185 ? -1.008 -6.551 -17.216 1.00 93.94 185 VAL A O 1
ATOM 1504 N N . TYR A 1 186 ? 0.714 -7.598 -16.257 1.00 94.12 186 TYR A N 1
ATOM 1505 C CA . TYR A 1 186 ? 1.691 -7.183 -17.260 1.00 94.12 186 TYR A CA 1
ATOM 1506 C C . TYR A 1 186 ? 1.300 -7.667 -18.656 1.00 94.12 186 TYR A C 1
ATOM 1508 O O . TYR A 1 186 ? 1.248 -6.866 -19.586 1.00 94.12 186 TYR A O 1
ATOM 1516 N N . ARG A 1 187 ? 0.931 -8.944 -18.795 1.00 92.25 187 ARG A N 1
ATOM 1517 C CA . ARG A 1 187 ? 0.465 -9.496 -20.075 1.00 92.25 187 ARG A CA 1
ATOM 1518 C C . ARG A 1 187 ? -0.801 -8.822 -20.582 1.00 92.25 187 ARG A C 1
ATOM 1520 O O . ARG A 1 187 ? -0.926 -8.647 -21.783 1.00 92.25 187 ARG A O 1
ATOM 1527 N N . GLU A 1 188 ? -1.722 -8.449 -19.697 1.00 91.94 188 GLU A N 1
ATOM 1528 C CA . GLU A 1 188 ? -2.934 -7.705 -20.065 1.00 91.94 188 GLU A CA 1
ATOM 1529 C C . GLU A 1 188 ? -2.602 -6.270 -20.516 1.00 91.94 188 GLU A C 1
ATOM 1531 O O . GLU A 1 188 ? -3.132 -5.795 -21.517 1.00 91.94 188 GLU A O 1
ATOM 1536 N N . VAL A 1 189 ? -1.697 -5.583 -19.812 1.00 92.31 189 VAL A N 1
ATOM 1537 C CA . VAL A 1 189 ? -1.323 -4.179 -20.070 1.00 92.31 189 VAL A CA 1
ATOM 1538 C C . VAL A 1 189 ? -0.448 -4.012 -21.316 1.00 92.31 189 VAL A C 1
ATOM 1540 O O . VAL A 1 189 ? -0.516 -2.967 -21.969 1.00 92.31 189 VAL A O 1
ATOM 1543 N N . TYR A 1 190 ? 0.378 -5.013 -21.617 1.00 91.31 190 TYR A N 1
ATOM 1544 C CA . TYR A 1 190 ? 1.316 -5.039 -22.742 1.00 91.31 190 TYR A CA 1
ATOM 1545 C C . TYR A 1 190 ? 0.916 -6.049 -23.817 1.00 91.31 190 TYR A C 1
ATOM 1547 O O . TYR A 1 190 ? 1.747 -6.427 -24.638 1.00 91.31 190 TYR A O 1
ATOM 1555 N N . PHE A 1 191 ? -0.340 -6.505 -23.815 1.00 88.12 191 PHE A N 1
ATOM 1556 C CA . PHE A 1 191 ? -0.806 -7.545 -24.730 1.00 88.12 191 PHE A CA 1
ATOM 1557 C C . PHE A 1 191 ? -0.487 -7.208 -26.190 1.00 88.12 191 PHE A C 1
ATOM 1559 O O . PHE A 1 191 ? 0.080 -8.039 -26.896 1.00 88.12 191 PHE A O 1
ATOM 1566 N N . ASP A 1 192 ? -0.791 -5.977 -26.604 1.00 79.69 192 ASP A N 1
ATOM 1567 C CA . ASP A 1 192 ? -0.598 -5.511 -27.978 1.00 79.69 192 ASP A CA 1
ATOM 1568 C C . ASP A 1 192 ? 0.892 -5.455 -28.362 1.00 79.69 192 ASP A C 1
ATOM 1570 O O . ASP A 1 192 ? 1.274 -5.982 -29.406 1.00 79.69 192 ASP A O 1
ATOM 1574 N N . ASP A 1 193 ? 1.748 -4.920 -27.485 1.00 79.06 193 ASP A N 1
ATOM 1575 C CA . ASP A 1 193 ? 3.198 -4.821 -27.714 1.00 79.06 193 ASP A CA 1
ATOM 1576 C C . ASP A 1 193 ? 3.858 -6.212 -27.779 1.00 79.06 193 ASP A C 1
ATOM 1578 O O . ASP A 1 193 ? 4.717 -6.486 -28.625 1.00 79.06 193 ASP A O 1
ATOM 1582 N N . ILE A 1 194 ? 3.433 -7.126 -26.899 1.00 78.50 194 ILE A N 1
ATOM 1583 C CA . ILE A 1 194 ? 3.898 -8.516 -26.887 1.00 78.50 194 ILE A CA 1
ATOM 1584 C C . ILE A 1 194 ? 3.468 -9.209 -28.183 1.00 78.50 194 ILE A C 1
ATOM 1586 O O . ILE A 1 194 ? 4.300 -9.840 -28.838 1.00 78.50 194 ILE A O 1
ATOM 1590 N N . LEU A 1 195 ? 2.204 -9.059 -28.589 1.00 79.44 195 LEU A N 1
ATOM 1591 C CA . LEU A 1 195 ? 1.672 -9.657 -29.811 1.00 79.44 195 LEU A CA 1
ATOM 1592 C C . LEU A 1 195 ? 2.419 -9.153 -31.054 1.00 79.44 195 LEU A C 1
ATOM 1594 O O . LEU A 1 195 ? 2.797 -9.954 -31.910 1.00 79.44 195 LEU A O 1
ATOM 1598 N N . GLU A 1 196 ? 2.676 -7.847 -31.140 1.00 78.00 196 GLU A N 1
ATOM 1599 C CA . GLU A 1 196 ? 3.421 -7.252 -32.249 1.00 78.00 196 GLU A CA 1
ATOM 1600 C C . GLU A 1 196 ? 4.859 -7.788 -32.309 1.00 78.00 196 GLU A C 1
ATOM 1602 O O . GLU A 1 196 ? 5.325 -8.198 -33.378 1.00 78.00 196 GLU A O 1
ATOM 1607 N N . SER A 1 197 ? 5.541 -7.888 -31.164 1.00 77.69 197 SER A N 1
ATOM 1608 C CA . SER A 1 197 ? 6.893 -8.456 -31.093 1.00 77.69 197 SER A CA 1
ATOM 1609 C C . SER A 1 197 ? 6.945 -9.934 -31.519 1.00 77.69 197 SER A C 1
ATOM 1611 O O . SER A 1 197 ? 7.862 -10.355 -32.233 1.00 77.69 197 SER A O 1
ATOM 1613 N N . GLU A 1 198 ? 5.931 -10.723 -31.153 1.00 80.38 198 GLU A N 1
ATOM 1614 C CA . GLU A 1 198 ? 5.806 -12.142 -31.497 1.00 80.38 198 GLU A CA 1
ATOM 1615 C C . GLU A 1 198 ? 5.560 -12.323 -33.005 1.00 80.38 198 GLU A C 1
ATOM 1617 O O . GLU A 1 198 ? 6.185 -13.170 -33.652 1.00 80.38 198 GLU A O 1
ATOM 1622 N N . ILE A 1 199 ? 4.694 -11.486 -33.591 1.00 78.62 199 ILE A N 1
ATOM 1623 C CA . ILE A 1 199 ? 4.428 -11.453 -35.035 1.00 78.62 199 ILE A CA 1
ATOM 1624 C C . ILE A 1 199 ? 5.700 -11.077 -35.797 1.00 78.62 199 ILE A C 1
ATOM 1626 O O . ILE A 1 199 ? 6.066 -11.767 -36.750 1.00 78.62 199 ILE A O 1
ATOM 1630 N N . GLN A 1 200 ? 6.416 -10.034 -3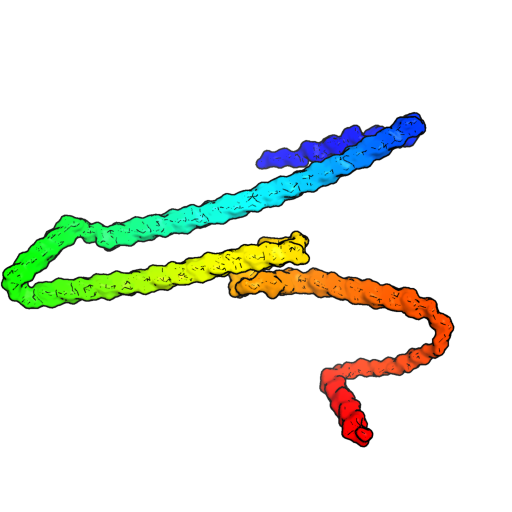5.368 1.00 79.31 200 GLN A N 1
ATOM 1631 C CA . GLN A 1 200 ? 7.673 -9.622 -35.999 1.00 79.31 200 GLN A CA 1
ATOM 1632 C C . GLN A 1 200 ? 8.742 -10.718 -35.923 1.00 79.31 200 GLN A C 1
ATOM 1634 O O . GLN A 1 200 ? 9.460 -10.957 -36.899 1.00 79.31 200 GLN A O 1
ATOM 1639 N N . LYS A 1 201 ? 8.837 -11.427 -34.792 1.00 86.06 201 LYS A N 1
ATOM 1640 C CA . LYS A 1 201 ? 9.765 -12.550 -34.629 1.00 86.06 201 LYS A CA 1
ATOM 1641 C C . LYS A 1 201 ? 9.433 -13.699 -35.580 1.00 86.06 201 LYS A C 1
ATOM 1643 O O . LYS A 1 201 ? 10.329 -14.171 -36.280 1.00 86.06 201 LYS A O 1
ATOM 1648 N N . ARG A 1 202 ? 8.160 -14.103 -35.666 1.00 80.31 202 ARG A N 1
ATOM 1649 C CA . ARG A 1 202 ? 7.708 -15.140 -36.612 1.00 80.31 202 ARG A CA 1
ATOM 1650 C C . ARG A 1 202 ? 7.943 -14.734 -38.061 1.00 80.31 202 ARG A C 1
ATOM 1652 O O . ARG A 1 202 ? 8.460 -15.536 -38.828 1.00 80.31 202 ARG A O 1
ATOM 1659 N N . LEU A 1 203 ? 7.658 -13.482 -38.415 1.00 81.56 203 LEU A N 1
ATOM 1660 C CA . LEU A 1 203 ? 7.920 -12.953 -39.752 1.00 81.56 203 LEU A CA 1
ATOM 1661 C C . LEU A 1 203 ? 9.417 -13.020 -40.091 1.00 81.56 203 LEU A C 1
ATOM 1663 O O . LEU A 1 203 ? 9.797 -13.431 -41.184 1.00 81.56 203 LEU A O 1
ATOM 1667 N N . LYS A 1 204 ? 10.291 -12.665 -39.143 1.00 83.75 204 LYS A N 1
ATOM 1668 C CA . LYS A 1 204 ? 11.747 -12.741 -39.319 1.00 83.75 204 LYS A CA 1
ATOM 1669 C C . LYS A 1 204 ? 12.248 -14.184 -39.446 1.00 83.75 204 LYS A C 1
ATOM 1671 O O . LYS A 1 204 ? 13.152 -14.430 -40.242 1.00 83.75 204 LYS A O 1
ATOM 1676 N N . GLU A 1 205 ? 11.671 -15.124 -38.697 1.00 85.19 205 GLU A N 1
ATOM 1677 C CA . GLU A 1 205 ? 11.958 -16.562 -38.815 1.00 85.19 205 GLU A CA 1
ATOM 1678 C C . GLU A 1 205 ? 11.449 -17.169 -40.132 1.00 85.19 205 GLU A C 1
ATOM 1680 O O . GLU A 1 205 ? 12.116 -18.021 -40.716 1.00 85.19 205 GLU A O 1
ATOM 1685 N N . GLU A 1 206 ? 10.293 -16.741 -40.637 1.00 77.50 206 GLU A N 1
ATOM 1686 C CA . GLU A 1 206 ? 9.796 -17.171 -41.948 1.00 77.50 206 GLU A CA 1
ATOM 1687 C C . GLU A 1 206 ? 10.651 -16.607 -43.087 1.00 77.50 206 GLU A C 1
ATOM 1689 O O . GLU A 1 206 ? 11.021 -17.339 -44.007 1.00 77.50 206 GLU A O 1
ATOM 1694 N N . LEU A 1 207 ? 11.049 -15.334 -43.002 1.00 73.44 207 LEU A N 1
ATOM 1695 C CA . LEU A 1 207 ? 11.942 -14.710 -43.979 1.00 73.44 207 LEU A CA 1
ATOM 1696 C C . LEU A 1 207 ? 13.343 -15.337 -43.977 1.00 73.44 207 LEU A C 1
ATOM 1698 O O . LEU A 1 207 ? 13.972 -15.434 -45.033 1.00 73.44 207 LEU A O 1
ATOM 1702 N N . SER A 1 208 ? 13.855 -15.767 -42.819 1.00 77.69 208 SER A N 1
ATOM 1703 C CA . SER A 1 208 ? 15.147 -16.457 -42.752 1.00 77.69 208 SER A CA 1
ATOM 1704 C C . SER A 1 208 ? 15.070 -17.874 -43.324 1.00 77.69 208 SER A C 1
ATOM 1706 O O . SER A 1 208 ? 15.967 -18.250 -44.076 1.00 77.69 208 SER A O 1
ATOM 1708 N N . LYS A 1 209 ? 13.977 -18.612 -43.083 1.00 75.38 209 LYS A N 1
ATOM 1709 C CA . LYS A 1 209 ? 13.720 -19.926 -43.704 1.00 75.38 209 LYS A CA 1
ATOM 1710 C C . LYS A 1 209 ? 13.570 -19.838 -45.227 1.00 75.38 209 LYS A C 1
ATOM 1712 O O . LYS A 1 209 ? 14.173 -20.623 -45.951 1.00 75.38 209 LYS A O 1
ATOM 1717 N N . GLN A 1 210 ? 12.869 -18.824 -45.741 1.00 60.56 210 GLN A N 1
ATOM 1718 C CA . GLN A 1 210 ? 12.765 -18.605 -47.192 1.00 60.56 210 GLN A CA 1
ATOM 1719 C C . GLN A 1 210 ? 14.109 -18.268 -47.855 1.00 60.56 210 GLN A C 1
ATOM 1721 O O . GLN A 1 210 ? 14.322 -18.602 -49.019 1.00 60.56 210 GLN A O 1
ATOM 1726 N N . ARG A 1 211 ? 15.040 -17.628 -47.134 1.00 58.44 211 ARG A N 1
ATOM 1727 C CA . ARG A 1 211 ? 16.397 -17.376 -47.645 1.00 58.44 211 ARG A CA 1
ATOM 1728 C C . ARG A 1 211 ? 17.272 -18.628 -47.657 1.00 58.44 211 ARG A C 1
ATOM 1730 O O . ARG A 1 211 ? 18.130 -18.730 -48.528 1.00 58.44 211 ARG A O 1
ATOM 1737 N N . THR A 1 212 ? 17.070 -19.569 -46.736 1.00 54.59 212 THR A N 1
ATOM 1738 C CA . THR A 1 212 ? 17.832 -20.830 -46.703 1.00 54.59 212 THR A CA 1
ATOM 1739 C C . THR A 1 212 ? 17.300 -21.873 -47.682 1.00 54.59 212 THR A C 1
ATOM 1741 O O . THR A 1 212 ? 18.088 -22.652 -48.209 1.00 54.59 212 THR A O 1
ATOM 1744 N N . ASP A 1 213 ? 16.008 -21.831 -48.012 1.00 50.78 213 ASP A N 1
ATOM 1745 C CA . ASP A 1 213 ? 15.391 -22.750 -48.982 1.00 50.78 213 ASP A CA 1
ATOM 1746 C C . ASP A 1 213 ? 15.539 -22.275 -50.447 1.00 50.78 213 ASP A C 1
ATOM 1748 O O . ASP A 1 213 ? 15.174 -22.980 -51.388 1.00 50.78 213 ASP A O 1
ATOM 1752 N N . GLY A 1 214 ? 16.124 -21.090 -50.664 1.00 45.66 214 GLY A N 1
ATOM 1753 C CA . GLY A 1 214 ? 16.316 -20.459 -51.975 1.00 45.66 214 GLY A CA 1
ATOM 1754 C C . GLY A 1 214 ? 17.527 -20.931 -52.794 1.00 45.66 214 GLY A C 1
ATOM 1755 O O . GLY A 1 214 ? 17.763 -20.389 -53.873 1.00 45.66 214 GLY A O 1
ATOM 1756 N N . ILE A 1 215 ? 18.294 -21.926 -52.331 1.00 45.38 215 ILE A N 1
ATOM 1757 C CA . ILE A 1 215 ? 19.359 -22.576 -53.120 1.00 45.38 215 ILE A CA 1
ATOM 1758 C C . ILE A 1 215 ? 19.089 -24.083 -53.185 1.00 45.38 215 ILE A C 1
ATOM 1760 O O . ILE A 1 215 ? 19.822 -24.905 -52.649 1.00 45.38 215 ILE A O 1
ATOM 1764 N N . SER A 1 216 ? 18.012 -24.462 -53.863 1.00 38.19 216 SER A N 1
ATOM 1765 C CA . SER A 1 216 ? 17.909 -25.788 -54.468 1.00 38.19 216 SER A CA 1
ATOM 1766 C C . SER A 1 216 ? 17.144 -25.667 -55.778 1.00 38.19 216 SER A C 1
ATOM 1768 O O . SER A 1 216 ? 15.916 -25.662 -55.845 1.00 38.19 216 SER A O 1
ATOM 1770 N N . THR A 1 217 ? 17.908 -25.491 -56.853 1.00 47.88 217 THR A N 1
ATOM 1771 C CA . THR A 1 217 ? 17.446 -25.654 -58.228 1.00 47.88 217 THR A CA 1
ATOM 1772 C C . THR A 1 217 ? 16.968 -27.092 -58.422 1.00 47.88 217 THR A C 1
ATOM 1774 O O . THR A 1 217 ? 17.789 -28.002 -58.511 1.00 47.88 217 THR A O 1
ATOM 1777 N N . GLY A 1 218 ? 15.653 -27.313 -58.498 1.00 39.25 218 GLY A N 1
ATOM 1778 C CA . GLY A 1 218 ? 15.130 -28.663 -58.718 1.00 39.25 218 GLY A CA 1
ATOM 1779 C C . GLY A 1 218 ? 13.611 -28.795 -58.668 1.00 39.25 218 GLY A C 1
ATOM 1780 O O . GLY A 1 218 ? 13.076 -29.367 -57.732 1.00 39.25 218 GLY A O 1
ATOM 1781 N N . ALA A 1 219 ? 12.938 -28.269 -59.693 1.00 45.84 219 ALA A N 1
ATOM 1782 C CA . ALA A 1 219 ? 11.643 -28.694 -60.242 1.00 45.84 219 ALA A CA 1
ATOM 1783 C C . ALA A 1 219 ? 10.634 -29.461 -59.345 1.00 45.84 219 ALA A C 1
ATOM 1785 O O . ALA A 1 219 ? 10.772 -30.660 -59.110 1.00 45.84 219 ALA A O 1
ATOM 1786 N N . LYS A 1 220 ? 9.488 -28.816 -59.076 1.00 42.03 220 LYS A N 1
ATOM 1787 C CA . LYS A 1 220 ? 8.138 -29.254 -59.509 1.00 42.03 220 LYS A CA 1
ATOM 1788 C C . LYS A 1 220 ? 7.118 -28.150 -59.180 1.00 42.03 220 LYS A C 1
ATOM 1790 O O . LYS A 1 220 ? 7.073 -27.714 -58.033 1.00 42.03 220 LYS A O 1
ATOM 1795 N N . PRO A 1 221 ? 6.287 -27.689 -60.132 1.00 45.09 221 PRO A N 1
ATOM 1796 C CA . PRO A 1 221 ? 5.227 -26.743 -59.815 1.00 45.09 221 PRO A CA 1
ATOM 1797 C C . PRO A 1 221 ? 4.155 -27.459 -58.986 1.00 45.09 221 PRO A C 1
ATOM 1799 O O . PRO A 1 221 ? 3.460 -28.350 -59.477 1.00 45.09 221 PRO A O 1
ATOM 1802 N N . LEU A 1 222 ? 4.021 -27.076 -57.718 1.00 46.81 222 LEU A N 1
ATOM 1803 C CA . LEU A 1 222 ? 2.838 -27.396 -56.929 1.00 46.81 222 LEU A CA 1
ATOM 1804 C C . LEU A 1 222 ? 1.670 -26.605 -57.519 1.00 46.81 222 LEU A C 1
ATOM 1806 O O . LEU A 1 222 ? 1.517 -25.410 -57.278 1.00 46.81 222 LEU A O 1
ATOM 1810 N N . ILE A 1 223 ? 0.849 -27.285 -58.318 1.00 48.09 223 ILE A N 1
ATOM 1811 C CA . ILE A 1 223 ? -0.471 -26.796 -58.707 1.00 48.09 223 ILE A CA 1
ATOM 1812 C C . ILE A 1 223 ? -1.332 -26.824 -57.440 1.00 48.09 223 ILE A C 1
ATOM 1814 O O . ILE A 1 223 ? -2.014 -27.805 -57.144 1.00 48.09 223 ILE A O 1
ATOM 1818 N N . LEU A 1 224 ? -1.276 -25.743 -56.664 1.00 47.62 224 LEU A N 1
ATOM 1819 C CA . LEU A 1 224 ? -2.275 -25.441 -55.651 1.00 47.62 224 LEU A CA 1
ATOM 1820 C C . LEU A 1 224 ? -3.569 -25.108 -56.396 1.00 47.62 224 LEU A C 1
ATOM 1822 O O . LEU A 1 224 ? -3.782 -23.976 -56.826 1.00 47.62 224 LEU A O 1
ATOM 1826 N N . LYS A 1 225 ? -4.439 -26.107 -56.580 1.00 50.41 225 LYS A N 1
ATOM 1827 C CA . LYS A 1 225 ? -5.848 -25.829 -56.871 1.00 50.41 225 LYS A CA 1
ATOM 1828 C C . LYS A 1 225 ? -6.366 -25.010 -55.695 1.00 50.41 225 LYS A C 1
ATOM 1830 O O . LYS A 1 225 ? -6.440 -25.528 -54.582 1.00 50.41 225 LYS A O 1
ATOM 1835 N N . ALA A 1 226 ? -6.653 -23.733 -55.933 1.00 46.56 226 ALA A N 1
ATOM 1836 C CA . ALA A 1 226 ? -7.271 -22.867 -54.946 1.00 46.56 226 ALA A CA 1
ATOM 1837 C C . ALA A 1 226 ? -8.553 -23.552 -54.452 1.00 46.56 226 ALA A C 1
ATOM 1839 O O . ALA A 1 226 ? -9.505 -23.709 -55.213 1.00 46.56 226 ALA A O 1
ATOM 1840 N N . ARG A 1 227 ? -8.553 -24.030 -53.200 1.00 57.66 227 ARG A N 1
ATOM 1841 C CA . ARG A 1 227 ? -9.795 -24.406 -52.520 1.00 57.66 227 ARG A CA 1
ATOM 1842 C C . ARG A 1 227 ? -10.593 -23.111 -52.393 1.00 57.66 227 ARG A C 1
ATOM 1844 O O . ARG A 1 227 ? -10.109 -22.150 -51.792 1.00 57.66 227 ARG A O 1
ATOM 1851 N N . GLU A 1 228 ? -11.763 -23.073 -53.022 1.00 62.00 228 GLU A N 1
ATOM 1852 C CA . GLU A 1 228 ? -12.704 -21.967 -52.878 1.00 62.00 228 GLU A CA 1
ATOM 1853 C C . GLU A 1 228 ? -12.997 -21.765 -51.388 1.00 62.00 228 GLU A C 1
ATOM 1855 O O . GLU A 1 228 ? -13.166 -22.728 -50.633 1.00 62.00 228 GLU A O 1
ATOM 1860 N N . LYS A 1 229 ? -12.955 -20.505 -50.942 1.00 59.72 229 LYS A N 1
ATOM 1861 C CA . LYS A 1 229 ? -13.249 -20.163 -49.550 1.00 59.72 229 LYS A CA 1
ATOM 1862 C C . LYS A 1 229 ? -14.717 -20.524 -49.284 1.00 59.72 229 LYS A C 1
ATOM 1864 O O . LYS A 1 229 ? -15.559 -20.073 -50.058 1.00 59.72 229 LYS A O 1
ATOM 1869 N N . PRO A 1 230 ? -15.030 -21.299 -48.230 1.00 57.06 230 PRO A N 1
ATOM 1870 C CA . PRO A 1 230 ? -16.415 -21.610 -47.890 1.00 57.06 230 PRO A CA 1
ATOM 1871 C C . PRO A 1 230 ? -17.169 -20.306 -47.628 1.00 57.06 230 PRO A C 1
ATOM 1873 O O . PRO A 1 230 ? -16.650 -19.418 -46.944 1.00 57.06 230 PRO A O 1
ATOM 1876 N N . MET A 1 231 ? -18.367 -20.168 -48.200 1.00 59.81 231 MET A N 1
ATOM 1877 C CA . MET A 1 231 ? -19.135 -18.922 -48.104 1.00 59.81 231 MET A CA 1
ATOM 1878 C C . MET A 1 231 ? -19.811 -18.762 -46.737 1.00 59.81 231 MET A C 1
ATOM 1880 O O . MET A 1 231 ? -20.268 -17.668 -46.404 1.00 59.81 231 MET A O 1
ATOM 1884 N N . SER A 1 232 ? -19.839 -19.815 -45.915 1.00 69.12 232 SER A N 1
ATOM 1885 C CA . SER A 1 232 ? -20.356 -19.753 -44.550 1.00 69.12 232 SER A CA 1
ATOM 1886 C C . SER A 1 232 ? -19.659 -20.732 -43.598 1.00 69.12 232 SER A C 1
ATOM 1888 O O . SER A 1 232 ? -19.015 -21.706 -43.995 1.00 69.12 232 SER A O 1
ATOM 1890 N N . TYR A 1 233 ? -19.802 -20.459 -42.299 1.00 61.97 233 TYR A N 1
ATOM 1891 C CA . TYR A 1 233 ? -19.251 -21.277 -41.215 1.00 61.97 233 TYR A CA 1
ATOM 1892 C C . TYR A 1 233 ? -19.886 -22.681 -41.151 1.00 61.97 233 TYR A C 1
ATOM 1894 O O . TYR A 1 233 ? -19.234 -23.660 -40.780 1.00 61.97 233 TYR A O 1
ATOM 1902 N N . GLU A 1 234 ? -21.148 -22.799 -41.565 1.00 66.06 234 GLU A N 1
ATOM 1903 C CA . GLU A 1 234 ? -21.876 -24.071 -41.652 1.00 66.06 234 GLU A CA 1
ATOM 1904 C C . GLU A 1 234 ? -21.314 -24.957 -42.773 1.00 66.06 234 GLU A C 1
ATOM 1906 O O . GLU A 1 234 ? -21.099 -26.154 -42.588 1.00 66.06 234 GLU A O 1
ATOM 1911 N N . GLU A 1 235 ? -20.948 -24.359 -43.907 1.00 68.12 235 GLU A N 1
ATOM 1912 C CA . GLU A 1 235 ? -20.359 -25.082 -45.036 1.00 68.12 235 GLU A CA 1
ATOM 1913 C C . GLU A 1 235 ? -18.941 -25.593 -44.710 1.00 68.12 235 GLU A C 1
ATOM 1915 O O . GLU A 1 235 ? -18.561 -26.715 -45.058 1.00 68.12 235 GLU A O 1
ATOM 1920 N N . ALA A 1 236 ? -18.171 -24.799 -43.955 1.00 62.78 236 ALA A N 1
ATOM 1921 C CA . ALA A 1 236 ? -16.840 -25.177 -43.482 1.00 62.78 236 ALA A CA 1
ATOM 1922 C C . ALA A 1 236 ? -16.878 -26.359 -42.497 1.00 62.78 236 ALA A C 1
ATOM 1924 O O . ALA A 1 236 ? -16.014 -27.238 -42.537 1.00 62.78 236 ALA A O 1
ATOM 1925 N N . THR A 1 237 ? -17.882 -26.397 -41.619 1.00 66.25 237 THR A N 1
ATOM 1926 C CA . THR A 1 237 ? -18.024 -27.459 -40.613 1.00 66.25 237 THR A CA 1
ATOM 1927 C C . THR A 1 237 ? -18.550 -28.762 -41.218 1.00 66.25 237 THR A C 1
ATOM 1929 O O . THR A 1 237 ? -18.044 -29.832 -40.867 1.00 66.25 237 THR A O 1
ATOM 1932 N N . GLU A 1 238 ? -19.455 -28.705 -42.201 1.00 71.56 238 GLU A N 1
ATOM 1933 C CA . GLU A 1 238 ? -19.871 -29.892 -42.961 1.00 71.56 238 GLU A CA 1
ATOM 1934 C C . GLU A 1 238 ? -18.723 -30.529 -43.755 1.00 71.56 238 GLU A C 1
ATOM 1936 O O . GLU A 1 238 ? -18.590 -31.758 -43.775 1.00 71.56 238 GLU A O 1
ATOM 1941 N N . ALA A 1 239 ? -17.876 -29.721 -44.400 1.00 67.69 239 ALA A N 1
ATOM 1942 C CA . ALA A 1 239 ? -16.752 -30.228 -45.184 1.00 67.69 239 ALA A CA 1
ATOM 1943 C C . ALA A 1 239 ? -15.766 -31.031 -44.316 1.00 67.69 239 ALA A C 1
ATOM 1945 O O . ALA A 1 239 ? -15.353 -32.127 -44.700 1.00 67.69 239 ALA A O 1
ATOM 1946 N N . ILE A 1 240 ? -15.463 -30.534 -43.112 1.00 66.31 240 ILE A N 1
ATOM 1947 C CA . ILE A 1 240 ? -14.571 -31.194 -42.146 1.00 66.31 240 ILE A CA 1
ATOM 1948 C C . ILE A 1 240 ? -15.186 -32.502 -41.627 1.00 66.31 240 ILE A C 1
ATOM 1950 O O . ILE A 1 240 ? -14.488 -33.508 -41.476 1.00 66.31 240 ILE A O 1
ATOM 1954 N N . MET A 1 241 ? -16.499 -32.516 -41.378 1.00 68.19 241 MET A N 1
ATOM 1955 C CA . MET A 1 241 ? -17.211 -33.716 -40.929 1.00 68.19 241 MET A CA 1
ATOM 1956 C C . MET A 1 241 ? -17.210 -34.817 -42.001 1.00 68.19 241 MET A C 1
ATOM 1958 O O . MET A 1 241 ? -16.977 -35.983 -41.680 1.00 68.19 241 MET A O 1
ATOM 1962 N N . ARG A 1 242 ? -17.403 -34.469 -43.282 1.00 70.06 242 ARG A N 1
ATOM 1963 C CA . ARG A 1 242 ? -17.357 -35.447 -44.388 1.00 70.06 242 ARG A CA 1
ATOM 1964 C C . ARG A 1 242 ? -15.963 -36.038 -44.597 1.00 70.06 242 ARG A C 1
ATOM 1966 O O . ARG A 1 242 ? -15.861 -37.225 -44.900 1.00 70.06 242 ARG A O 1
ATOM 1973 N N . GLU A 1 243 ? -14.908 -35.240 -44.430 1.00 65.44 243 GLU A N 1
ATOM 1974 C CA . GLU A 1 243 ? -13.517 -35.700 -44.567 1.00 65.44 243 GLU A CA 1
ATOM 1975 C C . GLU A 1 243 ? -13.181 -36.738 -43.476 1.00 65.44 243 GLU A C 1
ATOM 1977 O O . GLU A 1 243 ? -12.706 -37.829 -43.785 1.00 65.44 243 GLU A O 1
ATOM 1982 N N . ARG A 1 244 ? -13.597 -36.496 -42.223 1.00 63.12 244 ARG A N 1
ATOM 1983 C CA . ARG A 1 244 ? -13.395 -37.449 -41.112 1.00 63.12 244 ARG A CA 1
ATOM 1984 C C . ARG A 1 244 ? -14.171 -38.760 -41.254 1.00 63.12 244 ARG A C 1
ATOM 1986 O O . ARG A 1 244 ? -13.670 -39.809 -40.860 1.00 63.12 244 ARG A O 1
ATOM 1993 N N . VAL A 1 245 ? -15.383 -38.728 -41.814 1.00 66.88 245 VAL A N 1
ATOM 1994 C CA . VAL A 1 245 ? -16.173 -39.953 -42.061 1.00 66.88 245 VAL A CA 1
ATOM 1995 C C . VAL A 1 245 ? -15.553 -40.805 -43.173 1.00 66.88 245 VAL A C 1
ATOM 1997 O O . VAL A 1 245 ? -15.708 -42.027 -43.171 1.00 66.88 245 VAL A O 1
ATOM 2000 N N . ARG A 1 246 ? -14.836 -40.179 -44.113 1.00 60.12 246 ARG A N 1
ATOM 2001 C CA . ARG A 1 246 ? -14.148 -40.878 -45.202 1.00 60.12 246 ARG A CA 1
ATOM 2002 C C . ARG A 1 246 ? -12.862 -41.558 -44.725 1.00 60.12 246 ARG A C 1
ATOM 2004 O O . ARG A 1 246 ? -12.611 -42.687 -45.131 1.00 60.12 246 ARG A O 1
ATOM 2011 N N . ASP A 1 247 ? -12.127 -40.919 -43.820 1.00 59.59 247 ASP A N 1
ATOM 2012 C CA . ASP A 1 247 ? -10.868 -41.450 -43.281 1.00 59.59 247 ASP A CA 1
ATOM 2013 C C . ASP A 1 247 ? -11.069 -42.519 -42.190 1.00 59.59 247 ASP A C 1
ATOM 2015 O O . ASP A 1 247 ? -10.155 -43.281 -41.894 1.00 59.59 247 ASP A O 1
ATOM 2019 N N . GLY A 1 248 ? -12.275 -42.630 -41.622 1.00 53.69 248 GLY A N 1
ATOM 2020 C CA . GLY A 1 248 ? -12.628 -43.648 -40.623 1.00 53.69 248 GLY A CA 1
ATOM 2021 C C . GLY A 1 248 ? -13.148 -44.984 -41.177 1.00 53.69 248 GLY A C 1
ATOM 2022 O O . GLY A 1 248 ? -13.607 -45.810 -40.391 1.00 53.69 248 GLY A O 1
ATOM 2023 N N . LYS A 1 249 ? -13.152 -45.194 -42.503 1.00 54.34 249 LYS A N 1
ATOM 2024 C CA . LYS A 1 249 ? -13.659 -46.424 -43.156 1.00 54.34 249 LYS A CA 1
ATOM 2025 C C . LYS A 1 249 ? -12.607 -47.228 -43.943 1.00 54.34 249 LYS A C 1
ATOM 2027 O O . LYS A 1 249 ? -13.002 -48.121 -44.692 1.00 54.34 249 LYS A O 1
ATOM 2032 N N . SER A 1 250 ? -11.316 -46.941 -43.770 1.00 47.38 250 SER A N 1
ATOM 2033 C CA . SER A 1 250 ? -10.216 -47.763 -44.311 1.00 47.38 250 SER A CA 1
ATOM 2034 C C . SER A 1 250 ? -9.611 -48.667 -43.250 1.00 47.38 250 SER A C 1
ATOM 2036 O O . SER A 1 250 ? -9.411 -48.175 -42.118 1.00 47.38 250 SER A O 1
#

Foldseek 3Di:
DDDPPPVPVVVVPLVPDDLVPDDPVCSVVSVVVVVVVVVVVVVVVVVVVVVVVVVVVVVVVVVVVVVVVVVVVVVVVVVVVVCCVVCVCPVVNVVVVVVVLVVCVVVVDVVSVVVVVVVVVVVVVVVVVVVVVVVVVVVVVVVVVVLVVLLVVQLVVVCVVPVPDDSVQLVVQCVVVVPSHSVVSSCVSCVVVVVVVVVVVVVVVVVVVVVVVPPDDDDDDPPPPPDPDPPDPVSVVVVVVVVVVVVVPD

Secondary structure (DSSP, 8-state):
----SSTTGGGTTTTTS-GGGS-HHHHHHHHHHHHHHHHHHHHHHHHHHHHHHHHHHHHHHHHHHHHHHHHHHHHHHHHHHHHHHHH-S-HHHHHHHHHHHHHHHHTT-HHHHHHHHHHHHHHHHHHHHHHHHHHHHHHHHHHHHHHHHHHHHHHHHHHHH-TTS-HHHHHHHHHHHT-S-HHHHHHHHTHHHHHHHHHHHHHHHHHHHHHHTT------------PPPPSSHHHHHHHHHHHHHHHTT-

pLDDT: mean 73.14, std 14.26, range [38.19, 94.5]

Sequence (250 aa):
MADKTDDVKDQELFKGMNPDDLPDEAKGFYKSMLADYTRKTQELAGQRKEWTQEKDGLIQKVQNLGALEQEVGQWREWYKSLEEQVGGEDKQTQLAKEQELREKLERGEPAANVQAIQKLEAQINTLQDKLIGYERTLGESGKRVDRMFNYQAQLTDLVSRHPDMDKKKVLDHALKTNQPDLEKVYREVYFDDILESEIQKRLKEELSKQRTDGISTGAKPLILKAREKPMSYEEATEAIMRERVRDGKS

Radius of gyration: 38.94 Å; chains: 1; bounding box: 83×77×111 Å